Protein AF-A0A963YX39-F1 (afdb_monomer)

Nearest PDB structures (foldseek):
  8bd5-assembly1_Q  TM=6.705E-01  e=8.082E-04  Scytonema hofmannii
  8v32-assembly1_J  TM=5.922E-01  e=1.677E-03  Peltigera membranacea
  8fcu-assembly1_P  TM=6.115E-01  e=2.728E-03  Nostoc sp. 'Peltigera membranacea cyanobiont' 210A
  8glx-assembly1_X  TM=5.645E-01  e=1.498E-02  Escherichia coli
  7uzf-assembly1_P  TM=2.690E-01  e=7.873E+00  Rattus norvegicus

Foldseek 3Di:
DLQAADPDQDDDDPQFFPLQSLCVRCVVVVHHSVVSVCSQQPPDPDDSQCLQLDDDLVSLCSNCRRNVHDSLVSQCNHCCNVPVVQSVQFDWDPPPDDPVDHTGQWFWADPVQQVVCCVVPVGGGGGSCRRGNVDQADPPPRDGTHTAPPPPSVGVCNVVVCVVPVVVVVVVVVVVVVPD

Sequence (180 aa):
DLSAPLPIVPPPEEDELISSWLDRIARFYGTPTWELFGLIRGKTTVSLYAVDLGISDAALSLIAKRLGITKMQLFIRTIAGSYPWAVDHVARDSVMSTRRYPPRMRYAACPICLEHQKASRGFSWLRREWVLSLRTICQLHHVDLLEGDAGSIVHPAWSDFARVHRCAQQATSATQRAGA

Solvent-accessible surface area (backbone atoms only — not comparable to full-atom values): 10347 Å² total; per-residue (Å²): 123,99,72,60,47,58,95,75,65,79,82,72,61,95,54,36,24,50,53,43,43,47,38,54,46,14,56,75,72,75,43,58,43,71,57,49,47,46,63,44,49,53,92,56,90,75,50,67,70,43,54,29,46,53,65,56,70,71,59,42,43,46,38,16,44,26,64,70,46,52,46,64,69,50,40,54,45,10,37,45,52,64,37,61,90,40,59,91,42,46,23,58,35,73,89,66,54,44,102,89,34,79,61,42,67,30,45,29,44,43,69,67,58,37,50,53,35,27,74,76,70,74,49,64,74,46,48,52,66,36,30,30,54,91,42,51,56,34,92,88,77,75,39,70,39,48,66,30,60,85,81,38,94,67,41,44,64,53,59,51,45,53,65,74,45,56,70,67,61,50,61,66,57,49,70,73,66,77,79,121

Organism: NCBI:txid2802396

Secondary structure (DSSP, 8-state):
-TTSPPS--PPPPTTB-HHHHHHHHHHHTTS-HHHHHHHHHTT----HHHHHH---HHHHHHHHHHTTS-HHHHHTTSHHHH-GGGGGGB-B-SSS-BTTBPPPB-EEE-HHHHHHHHHHHSS---BGGGGBTT--B-TTT--BPEEE-TT-SS-HHHHHHHHH-HHHHHHHHHTTTS--

pLDDT: mean 76.92, std 21.26, range [30.86, 96.75]

Mean predicted aligned error: 9.88 Å

Structure (mmCIF, N/CA/C/O backbone):
data_AF-A0A963YX39-F1
#
_entry.id   AF-A0A963YX39-F1
#
loop_
_atom_site.group_PDB
_atom_site.id
_atom_site.type_symbol
_atom_site.label_atom_id
_atom_site.label_alt_id
_atom_site.label_comp_id
_atom_site.label_asym_id
_atom_site.label_entity_id
_atom_site.label_seq_id
_atom_site.pdbx_PDB_ins_code
_atom_site.Cartn_x
_atom_site.Cartn_y
_atom_site.Cartn_z
_atom_site.occupancy
_atom_site.B_iso_or_equiv
_atom_site.auth_seq_id
_atom_site.auth_comp_id
_atom_site.auth_asym_id
_atom_site.auth_atom_id
_atom_site.pdbx_PDB_model_num
ATOM 1 N N . ASP A 1 1 ? -17.353 3.833 19.091 1.00 53.91 1 ASP A N 1
ATOM 2 C CA . ASP A 1 1 ? -16.420 4.949 18.847 1.00 53.91 1 ASP A CA 1
ATOM 3 C C . ASP A 1 1 ? -15.683 4.712 17.529 1.00 53.91 1 ASP A C 1
ATOM 5 O O . ASP A 1 1 ? -14.966 3.726 17.398 1.00 53.91 1 ASP A O 1
ATOM 9 N N . LEU A 1 2 ? -15.878 5.584 16.536 1.00 59.91 2 LEU A N 1
ATOM 10 C CA . LEU A 1 2 ? -15.193 5.534 15.236 1.00 59.91 2 LEU A CA 1
ATOM 11 C C . LEU A 1 2 ? -13.745 6.062 15.336 1.00 59.91 2 LEU A C 1
ATOM 13 O O . LEU A 1 2 ? -13.223 6.629 14.382 1.00 59.91 2 LEU A O 1
ATOM 17 N N . SER A 1 3 ? -13.090 5.921 16.486 1.00 67.12 3 SER A N 1
ATOM 18 C CA . SER A 1 3 ? -11.705 6.349 16.698 1.00 67.12 3 SER A CA 1
ATOM 19 C C . SER A 1 3 ? -10.772 5.214 17.137 1.00 67.12 3 SER A C 1
ATOM 21 O O . SER A 1 3 ? -9.552 5.391 17.104 1.00 67.12 3 SER A O 1
ATOM 23 N N . ALA A 1 4 ? -11.325 4.050 17.501 1.00 83.31 4 ALA A N 1
ATOM 24 C CA . ALA A 1 4 ? -10.557 2.895 17.956 1.00 83.31 4 ALA A CA 1
ATOM 25 C C . ALA A 1 4 ? -9.772 2.224 16.806 1.00 83.31 4 ALA A C 1
ATOM 27 O O . ALA A 1 4 ? -10.233 2.265 15.656 1.00 83.31 4 ALA A O 1
ATOM 28 N N . PRO A 1 5 ? -8.608 1.608 17.084 1.00 91.19 5 PRO A N 1
ATOM 29 C CA . PRO A 1 5 ? -7.919 0.743 16.130 1.00 91.19 5 PRO A CA 1
ATOM 30 C C . PRO A 1 5 ? -8.809 -0.411 15.661 1.00 91.19 5 PRO A C 1
ATOM 32 O O . PRO A 1 5 ? -9.724 -0.835 16.372 1.00 91.19 5 PRO A O 1
ATOM 35 N N . LEU A 1 6 ? -8.532 -0.931 14.466 1.00 92.06 6 LEU A N 1
ATOM 36 C CA . LEU A 1 6 ? -9.116 -2.191 14.026 1.00 92.06 6 LEU A CA 1
ATOM 37 C C . LEU A 1 6 ? -8.691 -3.313 14.989 1.00 92.06 6 LEU A C 1
ATOM 39 O O . LEU A 1 6 ? -7.518 -3.354 15.366 1.00 92.06 6 LEU A O 1
ATOM 43 N N . PRO A 1 7 ? -9.601 -4.228 15.374 1.00 92.81 7 PRO A N 1
ATOM 44 C CA . PRO A 1 7 ? -9.286 -5.284 16.339 1.00 92.81 7 PRO A CA 1
ATOM 45 C C . PRO A 1 7 ? -8.109 -6.167 15.916 1.00 92.81 7 PRO A C 1
ATOM 47 O O . PRO A 1 7 ? -7.280 -6.546 16.737 1.00 92.81 7 PRO A O 1
ATOM 50 N N . ILE A 1 8 ? -8.047 -6.493 14.626 1.00 94.38 8 ILE A N 1
ATOM 51 C CA . ILE A 1 8 ? -7.005 -7.313 14.012 1.00 94.38 8 ILE A CA 1
ATOM 52 C C . ILE A 1 8 ? -6.542 -6.635 12.724 1.00 94.38 8 ILE A C 1
ATOM 54 O O . ILE A 1 8 ? -7.345 -6.285 11.857 1.00 94.38 8 ILE A O 1
ATOM 58 N N . VAL A 1 9 ? -5.232 -6.477 12.580 1.00 96.25 9 VAL A N 1
ATOM 59 C CA . VAL A 1 9 ? -4.611 -5.969 11.359 1.00 96.25 9 VAL A CA 1
ATOM 60 C C . VAL A 1 9 ? -3.518 -6.958 10.963 1.00 96.25 9 VAL A C 1
ATOM 62 O O . VAL A 1 9 ? -2.479 -6.991 11.624 1.00 96.25 9 VAL A O 1
ATOM 65 N N . PRO A 1 10 ? -3.733 -7.798 9.928 1.00 94.69 10 PRO A N 1
ATOM 66 C CA . PRO A 1 10 ? -2.672 -8.636 9.383 1.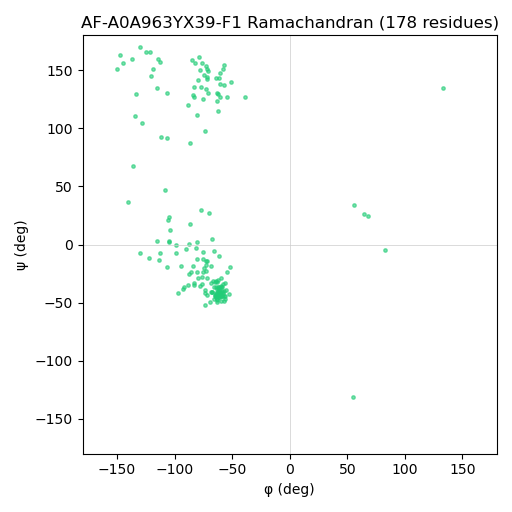00 94.69 10 PRO A CA 1
ATOM 67 C C . PRO A 1 10 ? -1.426 -7.797 9.067 1.00 94.69 10 PRO A C 1
ATOM 69 O O . PRO A 1 10 ? -1.576 -6.676 8.571 1.00 94.69 10 PRO A O 1
ATOM 72 N N . PRO A 1 11 ? -0.209 -8.294 9.338 1.00 96.06 11 PRO A N 1
ATOM 73 C CA . PRO A 1 11 ? 0.997 -7.521 9.086 1.00 96.06 11 PRO A CA 1
ATOM 74 C C . PRO A 1 11 ? 1.165 -7.243 7.579 1.00 96.06 11 PRO A C 1
ATOM 76 O O . PRO A 1 11 ? 0.839 -8.112 6.762 1.00 96.06 11 PRO A O 1
ATOM 79 N N . PRO A 1 12 ? 1.666 -6.054 7.202 1.00 96.56 12 PRO A N 1
ATOM 80 C CA . PRO A 1 12 ? 2.036 -5.762 5.820 1.00 96.56 12 PRO A CA 1
ATOM 81 C C . PRO A 1 12 ? 3.310 -6.516 5.435 1.00 96.56 12 PRO A C 1
ATOM 83 O O . PRO A 1 12 ? 4.185 -6.713 6.285 1.00 96.56 12 PRO A O 1
ATOM 86 N N . GLU A 1 13 ? 3.466 -6.851 4.154 1.00 96.31 13 GLU A N 1
ATOM 87 C CA . GLU A 1 13 ? 4.774 -7.287 3.644 1.00 96.31 13 GLU A CA 1
ATOM 88 C C . GLU A 1 13 ? 5.718 -6.086 3.451 1.00 96.31 13 GLU A C 1
ATOM 90 O O . GLU A 1 13 ? 5.294 -4.933 3.315 1.00 96.31 13 GLU A O 1
ATOM 95 N N . GLU A 1 14 ? 7.027 -6.345 3.476 1.00 95.31 14 GLU A N 1
ATOM 96 C CA . GLU A 1 14 ? 8.064 -5.304 3.518 1.00 95.31 14 GLU A CA 1
ATOM 97 C C . GLU A 1 14 ? 8.005 -4.340 2.329 1.00 95.31 14 GLU A C 1
ATOM 99 O O . GLU A 1 14 ? 8.148 -3.128 2.510 1.00 95.31 14 GLU A O 1
ATOM 104 N N . ASP A 1 15 ? 7.754 -4.869 1.132 1.00 95.75 15 ASP A N 1
ATOM 105 C CA . ASP A 1 15 ? 7.682 -4.142 -0.132 1.00 95.75 15 ASP A CA 1
ATOM 106 C C . ASP A 1 15 ? 6.240 -3.930 -0.610 1.00 95.75 15 ASP A C 1
ATOM 108 O O . ASP A 1 15 ? 6.029 -3.530 -1.748 1.00 95.75 15 ASP A O 1
ATOM 112 N N . GLU A 1 16 ? 5.233 -4.166 0.231 1.00 95.44 16 GLU A N 1
ATOM 113 C CA . GLU A 1 16 ? 3.827 -4.050 -0.157 1.00 95.44 16 GLU A CA 1
ATOM 114 C C . GLU A 1 16 ? 3.368 -2.586 -0.285 1.00 95.44 16 GLU A C 1
ATOM 116 O O . GLU A 1 16 ? 3.827 -1.692 0.442 1.00 95.44 16 GLU A O 1
ATOM 121 N N . LEU A 1 17 ? 2.461 -2.344 -1.240 1.00 93.12 17 LEU A N 1
ATOM 122 C CA . LEU A 1 17 ? 1.687 -1.104 -1.364 1.00 93.12 17 LEU A CA 1
ATOM 123 C C . LEU A 1 17 ? 0.626 -1.005 -0.269 1.00 93.12 17 LEU A C 1
ATOM 125 O O . LEU A 1 17 ? -0.023 -1.992 0.074 1.00 93.12 17 LEU A O 1
ATOM 129 N N . ILE A 1 18 ? 0.370 0.203 0.230 1.00 94.19 18 ILE A N 1
ATOM 130 C CA . ILE A 1 18 ? -0.627 0.407 1.288 1.00 94.19 18 ILE A CA 1
ATOM 131 C C . ILE A 1 18 ? -2.026 0.026 0.786 1.00 94.19 18 ILE A C 1
ATOM 133 O O . ILE A 1 18 ? -2.785 -0.594 1.526 1.00 94.19 18 ILE A O 1
ATOM 137 N N . SER A 1 19 ? -2.364 0.324 -0.468 1.00 90.06 19 SER A N 1
ATOM 138 C CA . SER A 1 19 ? -3.630 -0.092 -1.087 1.00 90.06 19 SER A CA 1
ATOM 139 C C . SER A 1 19 ? -3.804 -1.615 -1.150 1.00 90.06 19 SER A C 1
ATOM 141 O O . SER A 1 19 ? -4.882 -2.110 -0.824 1.00 90.06 19 SER A O 1
ATOM 143 N N . SER A 1 20 ? -2.745 -2.358 -1.495 1.00 91.62 20 SER A N 1
ATOM 144 C CA . SER A 1 20 ? -2.718 -3.831 -1.477 1.00 91.62 20 SER A CA 1
ATOM 145 C C . SER A 1 20 ? -2.915 -4.376 -0.064 1.00 91.62 20 SER A C 1
ATOM 147 O O . SER A 1 20 ? -3.728 -5.273 0.164 1.00 91.62 20 SER A O 1
ATOM 149 N N . TRP A 1 21 ? -2.227 -3.781 0.909 1.00 95.62 21 TRP A N 1
ATOM 150 C CA . TRP A 1 21 ? -2.356 -4.175 2.305 1.00 95.62 21 TRP A CA 1
ATOM 151 C C . TRP A 1 21 ? -3.771 -3.922 2.842 1.00 95.62 21 TRP A C 1
ATOM 153 O O . TRP A 1 21 ? -4.368 -4.798 3.469 1.00 95.62 21 TRP A O 1
ATOM 163 N N . LEU A 1 22 ? -4.351 -2.757 2.538 1.00 91.69 22 LEU A N 1
ATOM 164 C CA . LEU A 1 22 ? -5.731 -2.419 2.889 1.00 91.69 22 LEU A CA 1
ATOM 165 C C . LEU A 1 22 ? -6.745 -3.370 2.245 1.00 91.69 22 LEU A C 1
ATOM 167 O O . LEU A 1 22 ? -7.719 -3.729 2.902 1.00 91.69 22 LEU A O 1
ATOM 171 N N . ASP A 1 23 ? -6.509 -3.820 1.011 1.00 88.81 23 ASP A N 1
ATOM 172 C CA . ASP A 1 23 ? -7.349 -4.827 0.356 1.00 88.81 23 ASP A CA 1
ATOM 173 C C . ASP A 1 23 ? -7.309 -6.173 1.086 1.00 88.81 23 ASP A C 1
ATOM 175 O O . ASP A 1 23 ? -8.348 -6.781 1.349 1.00 88.81 23 ASP A O 1
ATOM 179 N N . ARG A 1 24 ? -6.124 -6.616 1.513 1.00 93.12 24 ARG A N 1
ATOM 180 C CA . ARG A 1 24 ? -5.990 -7.835 2.321 1.00 93.12 24 ARG A CA 1
ATOM 181 C C . ARG A 1 24 ? -6.691 -7.725 3.669 1.00 93.12 24 ARG A C 1
ATOM 183 O O . ARG A 1 24 ? -7.345 -8.680 4.086 1.00 93.12 24 ARG A O 1
ATOM 190 N N . ILE A 1 25 ? -6.579 -6.578 4.341 1.00 93.38 25 ILE A N 1
ATOM 191 C CA . ILE A 1 25 ? -7.309 -6.325 5.588 1.00 93.38 25 ILE A CA 1
ATOM 192 C C . ILE A 1 25 ? -8.820 -6.372 5.313 1.00 93.38 25 ILE A C 1
ATOM 194 O O . ILE A 1 25 ? -9.551 -7.035 6.041 1.00 93.38 25 ILE A O 1
ATOM 198 N N . ALA A 1 26 ? -9.299 -5.741 4.240 1.00 87.00 26 ALA A N 1
ATOM 199 C CA . ALA A 1 26 ? -10.718 -5.741 3.879 1.00 87.00 26 ALA A CA 1
ATOM 200 C C . ALA A 1 26 ? -11.252 -7.160 3.635 1.00 87.00 26 ALA A C 1
ATOM 202 O O . ALA A 1 26 ? -12.278 -7.540 4.202 1.00 87.00 26 ALA A O 1
ATOM 203 N N . ARG A 1 27 ? -10.497 -7.987 2.901 1.00 87.56 27 ARG A N 1
ATOM 204 C CA . ARG A 1 27 ? -10.812 -9.410 2.692 1.00 87.56 27 ARG A CA 1
ATOM 205 C C . ARG A 1 27 ? -10.843 -10.204 3.991 1.00 87.56 27 ARG A C 1
ATOM 207 O O . ARG A 1 27 ? -11.726 -11.039 4.149 1.00 87.56 27 ARG A O 1
ATOM 214 N N . PHE A 1 28 ? -9.926 -9.933 4.921 1.00 89.88 28 PHE A N 1
ATOM 215 C CA . PHE A 1 28 ? -9.932 -10.563 6.244 1.00 89.88 28 PHE A CA 1
ATOM 216 C C . PHE A 1 28 ? -11.234 -10.275 7.010 1.00 89.88 28 PHE A C 1
ATOM 218 O O . PHE A 1 28 ? -11.767 -11.161 7.670 1.00 89.88 28 PHE A O 1
ATOM 225 N N . TYR A 1 29 ? -11.785 -9.066 6.867 1.00 87.75 29 TYR A N 1
ATOM 226 C CA . TYR A 1 29 ? -13.071 -8.676 7.455 1.00 87.75 29 TYR A CA 1
ATOM 227 C C . TYR A 1 29 ? -14.296 -9.004 6.584 1.00 87.75 29 TYR A C 1
ATOM 229 O O . TYR A 1 29 ? -15.417 -8.692 6.980 1.00 87.75 29 TYR A O 1
ATOM 237 N N . GLY A 1 30 ? -14.115 -9.607 5.404 1.00 87.06 30 GLY A N 1
ATOM 238 C CA . GLY A 1 30 ? -15.214 -9.915 4.485 1.00 87.06 30 GLY A CA 1
ATOM 239 C C . GLY A 1 30 ? -15.934 -8.682 3.922 1.00 87.06 30 GLY A C 1
ATOM 240 O O . GLY A 1 30 ? -17.106 -8.777 3.567 1.00 87.06 30 GLY A O 1
ATOM 241 N N . THR A 1 31 ? -15.262 -7.530 3.845 1.00 86.19 31 THR A N 1
ATOM 242 C CA . THR A 1 31 ? -15.832 -6.259 3.362 1.00 86.19 31 THR A CA 1
ATOM 243 C C . THR A 1 31 ? -15.086 -5.756 2.119 1.00 86.19 31 THR A C 1
ATOM 245 O O . THR A 1 31 ? -13.897 -6.041 1.955 1.00 86.19 31 THR A O 1
ATOM 248 N N . PRO A 1 32 ? -15.738 -5.003 1.217 1.00 83.62 32 PRO A N 1
ATOM 249 C CA . PRO A 1 32 ? -15.051 -4.322 0.130 1.00 83.62 32 PRO A CA 1
ATOM 250 C C . PRO A 1 32 ? -14.028 -3.286 0.621 1.00 83.62 32 PRO A C 1
ATOM 252 O O . PRO A 1 32 ? -14.267 -2.517 1.552 1.00 83.62 32 PRO A O 1
ATOM 255 N N . THR A 1 33 ? -12.904 -3.174 -0.085 1.00 83.62 33 THR A N 1
ATOM 256 C CA . THR A 1 33 ? -11.792 -2.277 0.283 1.00 83.62 33 THR A CA 1
ATOM 257 C C . THR A 1 33 ? -12.191 -0.811 0.371 1.00 83.62 33 THR A C 1
ATOM 259 O O . THR A 1 33 ? -11.723 -0.100 1.256 1.00 83.62 33 THR A O 1
ATOM 262 N N . TRP A 1 34 ? -13.087 -0.340 -0.499 1.00 81.44 34 TRP A N 1
ATOM 263 C CA . TRP A 1 34 ? -13.580 1.040 -0.451 1.00 81.44 34 TRP A CA 1
ATOM 264 C C . TRP A 1 34 ? -14.424 1.323 0.801 1.00 81.44 34 TRP A C 1
ATOM 266 O O . TRP A 1 34 ? -14.397 2.448 1.303 1.00 81.44 34 TRP A O 1
ATOM 276 N N . GLU A 1 35 ? -15.136 0.320 1.318 1.00 82.06 35 GLU A N 1
ATOM 277 C CA . GLU A 1 35 ? -15.964 0.435 2.517 1.00 82.06 35 GLU A CA 1
ATOM 278 C C . GLU A 1 35 ? -15.072 0.493 3.760 1.00 82.06 35 GLU A C 1
ATOM 280 O O . GLU A 1 35 ? -15.128 1.472 4.512 1.00 82.06 35 GLU A O 1
ATOM 285 N N . LEU A 1 36 ? -14.150 -0.470 3.908 1.00 85.88 36 LEU A N 1
ATOM 286 C CA . LEU A 1 36 ? -13.149 -0.452 4.979 1.00 85.88 36 LEU A CA 1
ATOM 287 C C . LEU A 1 36 ? -12.330 0.842 4.951 1.00 85.88 36 LEU A C 1
ATOM 289 O O . LEU A 1 36 ? -12.131 1.490 5.979 1.00 85.88 36 LEU A O 1
ATOM 293 N N . PHE A 1 37 ? -11.862 1.244 3.770 1.00 87.56 37 PHE A N 1
ATOM 294 C CA . PHE A 1 37 ? -11.078 2.461 3.633 1.00 87.56 37 PHE A CA 1
ATOM 295 C C . PHE A 1 37 ? -11.895 3.705 3.995 1.00 87.56 37 PHE A C 1
ATOM 297 O O . PHE A 1 37 ? -11.362 4.608 4.637 1.00 87.56 37 PHE A O 1
ATOM 304 N N . GLY A 1 38 ? -13.192 3.737 3.672 1.00 87.19 38 GLY A N 1
ATOM 305 C CA . GLY A 1 38 ? -14.126 4.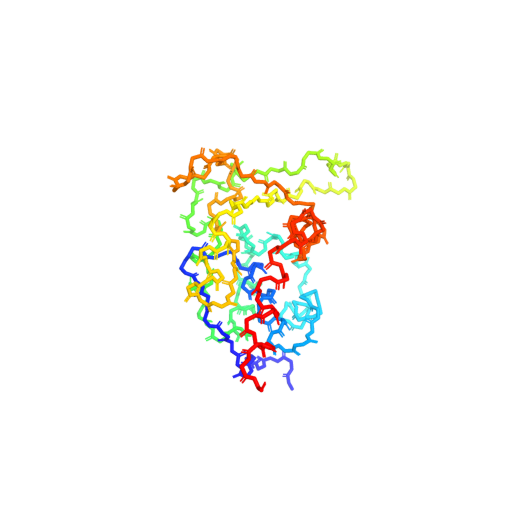763 4.135 1.00 87.19 38 GLY A CA 1
ATOM 306 C C . GLY A 1 38 ? -14.176 4.876 5.663 1.00 87.19 38 GLY A C 1
ATOM 307 O O . GLY A 1 38 ? -14.097 5.982 6.201 1.00 87.19 38 GLY A O 1
ATOM 308 N N . LEU A 1 39 ? -14.219 3.741 6.366 1.00 88.12 39 LEU A N 1
ATOM 309 C CA . LEU A 1 39 ? -14.202 3.690 7.834 1.00 88.12 39 LEU A CA 1
ATOM 310 C C . LEU A 1 39 ? -12.864 4.158 8.429 1.00 88.12 39 LEU A C 1
ATOM 312 O O . LEU A 1 39 ? -12.842 4.873 9.439 1.00 88.12 39 LEU A O 1
ATOM 316 N N . ILE A 1 40 ? -11.753 3.763 7.803 1.00 88.88 40 ILE A N 1
ATOM 317 C CA . ILE A 1 40 ? -10.390 4.098 8.235 1.00 88.88 40 ILE A CA 1
ATOM 318 C C . ILE A 1 40 ? -10.106 5.590 8.032 1.00 88.88 40 ILE A C 1
ATOM 320 O O . ILE A 1 40 ? -9.644 6.268 8.950 1.00 88.8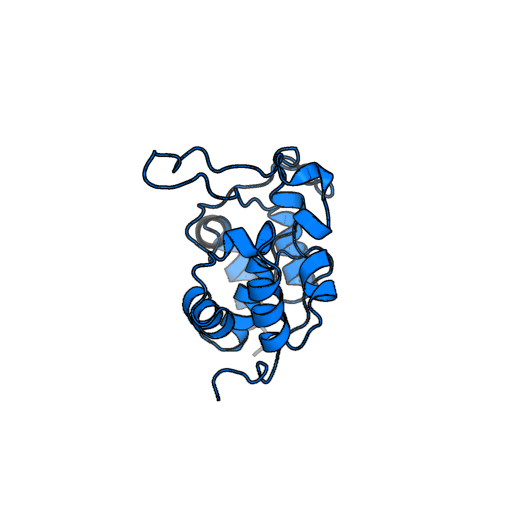8 40 ILE A O 1
ATOM 324 N N . ARG A 1 41 ? -10.404 6.118 6.841 1.00 84.69 41 ARG A N 1
ATOM 325 C CA . ARG A 1 41 ? -10.105 7.506 6.461 1.00 84.69 41 ARG A CA 1
ATOM 326 C C . ARG A 1 41 ? -11.056 8.523 7.098 1.00 84.69 41 ARG A C 1
ATOM 328 O O . ARG A 1 41 ? -10.799 9.727 7.027 1.00 84.69 41 ARG A O 1
ATOM 335 N N . GLY A 1 42 ? -12.165 8.070 7.684 1.00 86.38 42 GLY A N 1
ATOM 336 C CA . GLY A 1 42 ? -13.183 8.930 8.279 1.00 86.38 42 GLY A CA 1
ATOM 337 C C . GLY A 1 42 ? -13.709 9.971 7.285 1.00 86.38 42 GLY A C 1
ATOM 338 O O . GLY A 1 42 ? -14.043 9.652 6.148 1.00 86.38 42 GLY A O 1
ATOM 339 N N . LYS A 1 43 ? -13.760 11.240 7.705 1.00 84.81 43 LYS A N 1
ATOM 340 C CA . LYS A 1 43 ? -14.250 12.358 6.876 1.00 84.81 43 LYS A CA 1
ATOM 341 C C . LYS A 1 43 ? -13.220 12.899 5.873 1.00 84.81 43 LYS A C 1
ATOM 343 O O . LYS A 1 43 ? -13.503 13.882 5.195 1.00 84.81 43 LYS A O 1
ATOM 348 N N . THR A 1 44 ? -12.021 12.319 5.793 1.00 79.75 44 THR A N 1
ATOM 349 C CA . THR A 1 44 ? -11.001 12.807 4.855 1.00 79.75 44 THR A CA 1
ATOM 350 C C . THR A 1 44 ? -11.379 12.462 3.412 1.00 79.75 44 THR A C 1
ATOM 352 O O . THR A 1 44 ? -11.896 11.385 3.119 1.00 79.75 44 THR A O 1
ATOM 355 N N . THR A 1 45 ? -11.097 13.375 2.484 1.00 80.88 45 THR A N 1
ATOM 356 C CA . THR A 1 45 ? -11.381 13.218 1.045 1.00 80.88 45 THR A CA 1
ATOM 357 C C . THR A 1 45 ? -10.263 12.489 0.292 1.00 80.88 45 THR A C 1
ATOM 359 O O . THR A 1 45 ? -10.180 12.545 -0.933 1.00 80.88 45 THR A O 1
ATOM 362 N N . VAL A 1 46 ? -9.393 11.787 1.019 1.00 80.19 46 VAL A N 1
ATOM 363 C CA . VAL A 1 46 ? -8.226 11.095 0.470 1.00 80.19 46 VAL A CA 1
ATOM 364 C C . VAL A 1 46 ? -8.672 9.879 -0.343 1.00 80.19 46 VAL A C 1
ATOM 366 O O . VAL A 1 46 ? -9.485 9.071 0.116 1.00 80.19 46 VAL A O 1
ATOM 369 N N . SER A 1 47 ? -8.148 9.749 -1.562 1.00 81.56 47 SER A N 1
ATOM 370 C CA . SER A 1 47 ? -8.330 8.560 -2.400 1.00 81.56 47 SER A CA 1
ATOM 371 C C . SER A 1 47 ? -7.342 7.464 -2.002 1.00 81.56 47 SER A C 1
ATOM 373 O O . SER A 1 47 ? -6.275 7.752 -1.468 1.00 81.56 47 SER A O 1
ATOM 375 N N . LEU A 1 48 ? -7.671 6.203 -2.292 1.00 79.62 48 LEU A N 1
ATOM 376 C CA . LEU A 1 48 ? -6.797 5.075 -1.961 1.00 79.62 48 LEU A CA 1
ATOM 377 C C . LEU A 1 48 ? -5.414 5.201 -2.630 1.00 79.62 48 LEU A C 1
ATOM 379 O O . LEU A 1 48 ? -4.397 4.991 -1.982 1.00 79.62 48 LEU A O 1
ATOM 383 N N . TYR A 1 49 ? -5.377 5.655 -3.887 1.00 78.38 49 TYR A N 1
ATOM 384 C CA . TYR A 1 49 ? -4.143 5.897 -4.650 1.00 78.38 49 TYR A CA 1
ATOM 385 C C . TYR A 1 49 ? -3.254 6.975 -4.021 1.00 78.38 49 TYR A C 1
ATOM 387 O O . TYR A 1 49 ? -2.030 6.875 -4.042 1.00 78.38 49 TYR A O 1
ATOM 395 N N . ALA A 1 50 ? -3.865 8.020 -3.452 1.00 81.88 50 ALA A N 1
ATOM 396 C CA . ALA A 1 50 ? -3.113 9.075 -2.784 1.00 81.88 50 ALA A CA 1
ATOM 397 C C . ALA A 1 50 ? -2.384 8.534 -1.546 1.00 81.88 50 ALA A C 1
ATOM 399 O O . ALA A 1 50 ? -1.280 8.984 -1.260 1.00 81.88 50 ALA A O 1
ATOM 400 N N . VAL A 1 51 ? -2.954 7.538 -0.854 1.00 86.69 51 VAL A N 1
ATOM 401 C CA . VAL A 1 51 ? -2.301 6.892 0.297 1.00 86.69 51 VAL A CA 1
ATOM 402 C C . VAL A 1 51 ? -0.993 6.222 -0.108 1.00 86.69 51 VAL A C 1
ATOM 404 O O . VAL A 1 51 ? -0.008 6.378 0.606 1.00 86.69 51 VAL A O 1
ATOM 407 N N . ASP A 1 52 ? -0.958 5.536 -1.253 1.00 89.69 52 ASP A N 1
ATOM 408 C CA . ASP A 1 52 ? 0.276 4.923 -1.754 1.00 89.69 52 ASP A CA 1
ATOM 409 C C . ASP A 1 52 ? 1.337 5.977 -2.080 1.00 89.69 52 ASP A C 1
ATOM 411 O O . ASP A 1 52 ? 2.503 5.787 -1.750 1.00 89.69 52 ASP A O 1
ATOM 415 N N . LEU A 1 53 ? 0.953 7.102 -2.691 1.00 87.06 53 LEU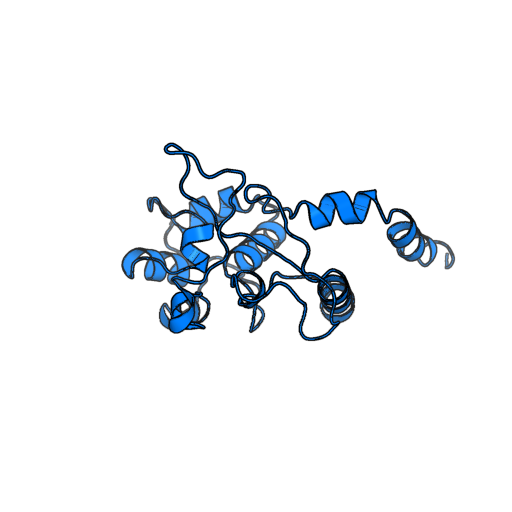 A N 1
ATOM 416 C CA . LEU A 1 53 ? 1.883 8.183 -3.033 1.00 87.06 53 LEU A CA 1
ATOM 417 C C . LEU A 1 53 ? 2.478 8.855 -1.795 1.00 87.06 53 LEU A C 1
ATOM 419 O O . LEU A 1 53 ? 3.684 9.082 -1.725 1.00 87.06 53 LEU A O 1
ATOM 423 N N . GLY A 1 54 ? 1.620 9.172 -0.833 1.00 86.62 54 GLY A N 1
ATOM 424 C CA . GLY A 1 54 ? 1.911 10.068 0.273 1.00 86.62 54 GLY A CA 1
ATOM 425 C C . GLY A 1 54 ? 0.764 11.060 0.451 1.00 86.62 54 GLY A C 1
ATOM 426 O O . GLY A 1 54 ? 0.245 11.626 -0.510 1.00 86.62 54 GLY A O 1
ATOM 427 N N . ILE A 1 55 ? 0.350 11.261 1.699 1.00 87.12 55 ILE A N 1
ATOM 428 C CA . ILE A 1 55 ? -0.791 12.107 2.074 1.00 87.12 55 ILE A CA 1
ATOM 429 C C . ILE A 1 55 ? -0.390 13.082 3.173 1.00 87.12 55 ILE A C 1
ATOM 431 O O . ILE A 1 55 ? 0.684 12.966 3.762 1.00 87.12 55 ILE A O 1
ATOM 435 N N . SER A 1 56 ? -1.269 14.042 3.464 1.00 89.06 56 SER A N 1
ATOM 436 C CA . SER A 1 56 ? -1.036 15.011 4.533 1.00 89.06 56 SER A CA 1
ATOM 437 C C . SER A 1 56 ? -0.836 14.334 5.891 1.00 89.06 56 SER A C 1
ATOM 439 O O . SER A 1 56 ? -1.408 13.280 6.176 1.00 89.06 56 SER A O 1
ATOM 441 N N . ASP A 1 57 ? -0.067 14.987 6.763 1.00 89.62 57 ASP A N 1
ATOM 442 C CA . ASP A 1 57 ? 0.289 14.471 8.089 1.00 89.62 57 ASP A CA 1
ATOM 443 C C . ASP A 1 57 ? -0.937 14.103 8.943 1.00 89.62 57 ASP A C 1
ATOM 445 O O . ASP A 1 57 ? -0.967 13.066 9.611 1.00 89.62 57 ASP A O 1
ATOM 449 N N . ALA A 1 58 ? -1.988 14.925 8.864 1.00 89.94 58 ALA A N 1
ATOM 450 C CA . ALA A 1 58 ? -3.247 14.703 9.567 1.00 89.94 58 ALA A CA 1
ATOM 451 C C . ALA A 1 58 ? -3.974 13.444 9.066 1.00 89.94 58 ALA A C 1
ATOM 453 O O . ALA A 1 58 ? -4.445 12.638 9.871 1.00 89.94 58 AL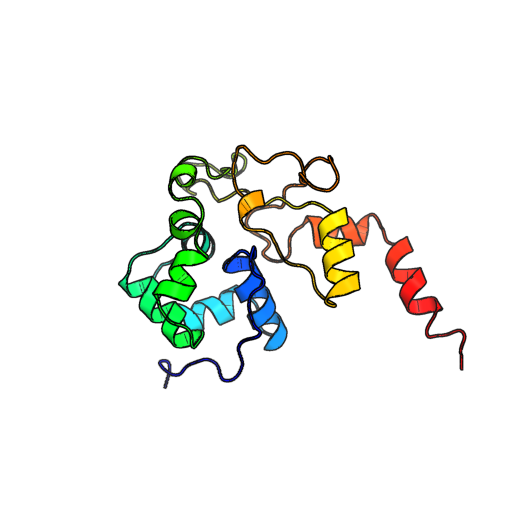A A O 1
ATOM 454 N N . ALA A 1 59 ? -4.036 13.244 7.745 1.00 90.50 59 ALA A N 1
ATOM 455 C CA . ALA A 1 59 ? -4.654 12.055 7.167 1.00 90.50 59 ALA A CA 1
ATOM 456 C C . ALA A 1 59 ? -3.825 10.797 7.469 1.00 90.50 59 ALA A C 1
ATOM 458 O O . ALA A 1 59 ? -4.383 9.767 7.843 1.00 90.50 59 ALA A O 1
ATOM 459 N N . LEU A 1 60 ? -2.496 10.898 7.392 1.00 92.81 60 LEU A N 1
ATOM 460 C CA . LEU A 1 60 ? -1.584 9.807 7.718 1.00 92.81 60 LEU A CA 1
ATOM 461 C C . LEU A 1 60 ? -1.718 9.373 9.182 1.00 92.81 60 LEU A C 1
ATOM 463 O O . LEU A 1 60 ? -1.808 8.181 9.463 1.00 92.81 60 LEU A O 1
ATOM 467 N N . SER A 1 61 ? -1.803 10.333 10.105 1.00 93.81 61 SER A N 1
ATOM 468 C CA . SER A 1 61 ? -2.010 10.072 11.535 1.00 93.81 61 SER A CA 1
ATOM 469 C C . SER A 1 61 ? -3.325 9.343 11.804 1.00 93.81 61 SER A C 1
ATOM 471 O O . SER A 1 61 ? -3.359 8.396 12.589 1.00 93.81 61 SER A O 1
ATOM 473 N N . LEU A 1 62 ? -4.405 9.758 11.134 1.00 92.25 62 LEU A N 1
ATOM 474 C CA . LEU A 1 62 ? -5.715 9.126 11.273 1.00 92.25 62 LEU A CA 1
ATOM 475 C C . LEU A 1 62 ? -5.685 7.668 10.801 1.00 92.25 62 LEU A C 1
ATOM 477 O O . LEU A 1 62 ? -6.117 6.777 11.532 1.00 92.25 62 LEU A O 1
ATOM 481 N N . ILE A 1 63 ? -5.142 7.425 9.606 1.00 93.69 63 ILE A N 1
ATOM 482 C CA . ILE A 1 63 ? -5.042 6.078 9.035 1.00 93.69 63 ILE A CA 1
ATOM 483 C C . ILE A 1 63 ? -4.137 5.198 9.907 1.00 93.69 63 ILE A C 1
ATOM 485 O O . ILE A 1 63 ? -4.532 4.093 10.271 1.00 93.69 63 ILE A O 1
ATOM 489 N N . ALA A 1 64 ? -2.966 5.698 10.315 1.00 95.44 64 ALA A N 1
ATOM 490 C CA . ALA A 1 64 ? -2.022 4.960 11.156 1.00 95.44 64 ALA A CA 1
ATOM 491 C C . ALA A 1 64 ? -2.650 4.543 12.496 1.00 95.44 64 ALA A C 1
ATOM 493 O O . ALA A 1 64 ? -2.554 3.377 12.882 1.00 95.44 64 ALA A O 1
ATOM 494 N N . LYS A 1 65 ? -3.390 5.454 13.149 1.00 94.75 65 LYS A N 1
ATOM 495 C CA . LYS A 1 65 ? -4.128 5.158 14.387 1.00 94.75 65 LYS A CA 1
ATOM 496 C C . LYS A 1 65 ? -5.111 4.001 14.200 1.00 94.75 65 LYS A C 1
ATOM 498 O O . LYS A 1 65 ? -5.184 3.116 15.048 1.00 94.75 65 LYS A O 1
ATOM 503 N N . ARG A 1 66 ? -5.860 3.988 13.093 1.00 94.00 66 ARG A N 1
ATOM 504 C CA . ARG A 1 66 ? -6.830 2.921 12.791 1.00 94.00 66 ARG A CA 1
ATOM 505 C C . ARG A 1 66 ? -6.167 1.584 12.487 1.00 94.00 66 ARG A C 1
ATOM 507 O O . ARG A 1 66 ? -6.721 0.550 12.838 1.00 94.00 66 ARG A O 1
ATOM 514 N N . LEU A 1 67 ? -4.990 1.615 11.874 1.00 94.94 67 LEU A N 1
ATOM 515 C CA . LEU A 1 67 ? -4.185 0.431 11.583 1.00 94.94 67 LEU A CA 1
ATOM 516 C C . LEU A 1 67 ? -3.353 -0.045 12.784 1.00 94.94 67 LEU A C 1
ATOM 518 O O . LEU A 1 67 ? -2.673 -1.060 12.679 1.00 94.94 67 LEU A O 1
ATOM 522 N N . GLY A 1 68 ? -3.391 0.671 13.913 1.00 95.06 68 GLY A N 1
ATOM 523 C CA . GLY A 1 68 ? -2.640 0.309 15.114 1.00 95.06 68 GLY A CA 1
ATOM 524 C C . GLY A 1 68 ? -1.121 0.438 14.958 1.00 95.06 68 GLY A C 1
ATOM 525 O O . GLY A 1 68 ? -0.380 -0.228 15.673 1.00 95.06 68 GLY A O 1
ATOM 526 N N . ILE A 1 69 ? -0.650 1.282 14.035 1.00 95.88 69 ILE A N 1
ATOM 527 C CA . ILE A 1 69 ? 0.778 1.534 13.797 1.00 95.88 69 ILE A CA 1
ATOM 528 C C . ILE A 1 69 ? 1.111 3.015 13.976 1.00 95.88 69 ILE A C 1
ATOM 530 O O . ILE A 1 69 ? 0.237 3.883 14.008 1.00 95.88 69 ILE A O 1
ATOM 534 N N . THR A 1 70 ? 2.398 3.332 14.085 1.00 96.38 70 THR A N 1
ATOM 535 C CA . THR A 1 70 ? 2.847 4.725 14.136 1.00 96.38 70 THR A CA 1
ATOM 536 C C . THR A 1 70 ? 2.728 5.396 12.770 1.00 96.38 70 THR A C 1
ATOM 538 O O . THR A 1 70 ? 2.853 4.767 11.716 1.00 96.38 70 THR A O 1
ATOM 541 N N . LYS A 1 71 ? 2.572 6.722 12.789 1.00 96.25 71 LYS A N 1
ATOM 542 C CA . LYS A 1 71 ? 2.616 7.552 11.581 1.00 96.25 71 LYS A CA 1
ATOM 543 C C . LYS A 1 71 ? 3.883 7.304 10.757 1.00 96.25 71 LYS A C 1
ATOM 545 O O . LYS A 1 71 ? 3.796 7.193 9.541 1.00 96.25 71 LYS A O 1
ATOM 550 N N . MET A 1 72 ? 5.041 7.194 11.413 1.00 96.75 72 MET A N 1
ATOM 551 C CA . MET A 1 72 ? 6.317 6.963 10.733 1.00 96.75 72 MET A CA 1
ATOM 552 C C . MET A 1 72 ? 6.347 5.597 10.037 1.00 96.75 72 MET A C 1
ATOM 554 O O . MET A 1 72 ? 6.738 5.518 8.879 1.00 96.75 72 MET A O 1
ATOM 558 N N . GLN A 1 73 ? 5.862 4.538 10.697 1.00 96.56 73 GLN A N 1
ATOM 559 C CA . GLN A 1 73 ? 5.751 3.207 10.085 1.00 96.56 73 GLN A CA 1
ATOM 560 C C . GLN A 1 73 ? 4.850 3.206 8.844 1.00 96.56 73 GLN A C 1
ATOM 562 O O . GLN A 1 73 ? 5.139 2.497 7.883 1.00 96.56 73 GLN A O 1
ATOM 567 N N . LEU A 1 74 ? 3.777 4.003 8.844 1.00 96.69 74 LEU A N 1
ATOM 568 C CA . LEU A 1 74 ? 2.937 4.166 7.660 1.00 96.69 74 LEU A CA 1
ATOM 569 C C . LEU A 1 74 ? 3.628 5.024 6.587 1.00 96.69 74 LEU A C 1
ATOM 571 O O . LEU A 1 74 ? 3.587 4.671 5.413 1.00 96.69 74 LEU A O 1
ATOM 575 N N . PHE A 1 75 ? 4.304 6.112 6.974 1.00 96.31 75 PHE A N 1
ATOM 576 C CA . PHE A 1 75 ? 5.014 7.005 6.052 1.00 96.31 75 PHE A CA 1
ATOM 577 C C . PHE A 1 75 ? 6.060 6.261 5.219 1.00 96.31 75 PHE A C 1
ATOM 579 O O . PHE A 1 75 ? 6.051 6.370 3.994 1.00 96.31 75 PHE A O 1
ATOM 586 N N . ILE A 1 76 ? 6.908 5.446 5.855 1.00 96.25 76 ILE A N 1
ATOM 587 C CA . ILE A 1 76 ? 7.957 4.674 5.165 1.00 96.25 76 ILE A CA 1
ATOM 588 C C . ILE A 1 76 ? 7.402 3.596 4.217 1.00 96.25 76 ILE A C 1
ATOM 590 O O . ILE A 1 76 ? 8.172 2.929 3.539 1.00 96.25 76 ILE A O 1
ATOM 594 N N . ARG A 1 77 ? 6.079 3.384 4.189 1.00 95.81 77 ARG A N 1
ATOM 595 C CA . ARG A 1 77 ? 5.384 2.487 3.249 1.00 95.81 77 ARG A CA 1
ATOM 596 C C . ARG A 1 77 ? 4.759 3.222 2.068 1.00 95.81 77 ARG A C 1
ATOM 598 O O . ARG A 1 77 ? 4.289 2.578 1.137 1.00 95.81 77 ARG A O 1
ATOM 605 N N . THR A 1 78 ? 4.764 4.550 2.089 1.00 94.81 78 THR A N 1
ATOM 606 C CA . THR A 1 78 ? 4.378 5.375 0.940 1.00 94.81 78 THR A CA 1
ATOM 607 C C . THR A 1 78 ? 5.523 5.445 -0.072 1.00 94.81 78 THR A C 1
ATOM 609 O O . THR A 1 78 ? 6.687 5.201 0.271 1.00 94.81 78 THR A O 1
ATOM 612 N N . ILE A 1 79 ? 5.225 5.826 -1.312 1.00 92.88 79 ILE A N 1
ATOM 613 C CA . ILE A 1 79 ? 6.236 6.142 -2.325 1.00 92.88 79 ILE A CA 1
ATOM 614 C C . ILE A 1 79 ? 7.092 7.317 -1.854 1.00 92.88 79 ILE A C 1
ATOM 616 O O . ILE A 1 79 ? 8.311 7.205 -1.890 1.00 92.88 79 ILE A O 1
ATOM 620 N N . ALA A 1 80 ? 6.489 8.383 -1.319 1.00 92.12 80 ALA A N 1
ATOM 621 C CA . ALA A 1 80 ? 7.225 9.531 -0.788 1.00 92.12 80 ALA A CA 1
ATOM 622 C C . ALA A 1 80 ? 8.216 9.163 0.328 1.00 92.12 80 ALA A C 1
ATOM 624 O O . ALA A 1 80 ? 9.277 9.773 0.420 1.00 92.12 80 ALA A O 1
ATOM 625 N N . GLY A 1 81 ? 7.896 8.163 1.155 1.00 94.25 81 GLY A N 1
ATOM 626 C CA . GLY A 1 81 ? 8.794 7.684 2.207 1.00 94.25 81 GLY A CA 1
ATOM 627 C C . GLY A 1 81 ? 9.850 6.684 1.730 1.00 94.25 81 GLY A C 1
ATOM 628 O O . GLY A 1 81 ? 10.966 6.696 2.238 1.00 94.25 81 GLY A O 1
ATOM 629 N N . SER A 1 82 ? 9.517 5.826 0.762 1.00 94.50 82 SER A N 1
ATOM 630 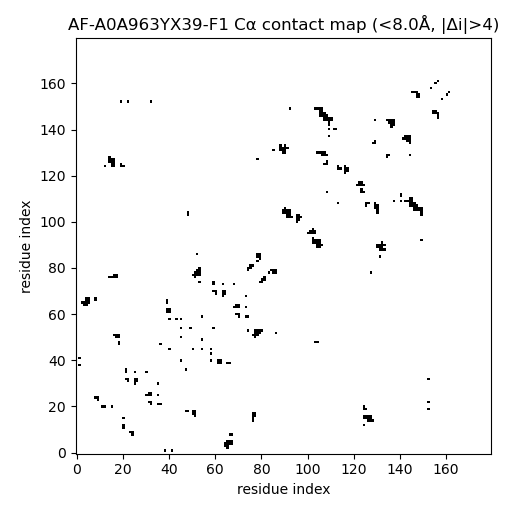C CA . SER A 1 82 ? 10.391 4.719 0.320 1.00 94.50 82 SER A CA 1
ATOM 631 C C . SER A 1 82 ? 11.297 5.094 -0.846 1.00 94.50 82 SER A C 1
ATOM 633 O O . SER A 1 82 ? 12.435 4.646 -0.941 1.00 94.50 82 SER A O 1
ATOM 635 N N . TYR A 1 83 ? 10.766 5.912 -1.750 1.00 91.94 83 TYR A N 1
ATOM 636 C CA . TYR A 1 83 ? 11.411 6.369 -2.969 1.00 91.94 83 TYR A CA 1
ATOM 637 C C . TYR A 1 83 ? 11.160 7.878 -3.127 1.00 91.94 83 TYR A C 1
ATOM 639 O O . TYR A 1 83 ? 10.448 8.282 -4.048 1.00 91.94 83 TYR A O 1
ATOM 647 N N . PRO A 1 84 ? 11.733 8.739 -2.257 1.00 89.19 84 PRO A N 1
ATOM 648 C CA . PRO A 1 84 ? 11.491 10.184 -2.318 1.00 89.19 84 PRO A CA 1
ATOM 649 C C . PRO A 1 84 ? 11.833 10.784 -3.689 1.00 89.19 84 PRO A C 1
ATOM 651 O O . PRO A 1 84 ? 11.154 11.684 -4.168 1.00 89.19 84 PRO A O 1
ATOM 654 N N . TRP A 1 85 ? 12.852 10.227 -4.351 1.00 85.75 85 TRP A N 1
ATOM 655 C CA . TRP A 1 85 ? 13.273 10.607 -5.700 1.00 85.75 85 TRP A CA 1
ATOM 656 C C . TRP A 1 85 ? 12.261 10.232 -6.791 1.00 85.75 85 TRP A C 1
ATOM 658 O O . TRP A 1 85 ? 12.340 10.762 -7.891 1.00 85.75 85 TRP A O 1
ATOM 668 N N . ALA A 1 86 ? 11.334 9.309 -6.521 1.00 84.06 86 ALA A N 1
ATOM 669 C CA . ALA A 1 86 ? 10.461 8.707 -7.523 1.00 84.06 86 ALA A CA 1
ATOM 670 C C . ALA A 1 86 ? 9.018 9.222 -7.479 1.00 84.06 86 ALA A C 1
ATOM 672 O O . ALA A 1 86 ? 8.197 8.753 -8.263 1.00 84.06 86 ALA A O 1
ATOM 673 N N . VAL A 1 87 ? 8.690 10.170 -6.593 1.00 79.38 87 VAL A N 1
ATOM 674 C CA . VAL A 1 87 ? 7.321 10.698 -6.438 1.00 79.38 87 VAL A CA 1
ATOM 675 C C . VAL A 1 87 ? 6.793 11.282 -7.753 1.00 79.38 87 VAL A C 1
ATOM 677 O O . VAL A 1 87 ? 5.664 10.993 -8.150 1.00 79.38 87 VAL A O 1
ATOM 680 N N . ASP A 1 88 ? 7.637 12.015 -8.481 1.00 76.81 88 ASP A N 1
ATOM 681 C CA . ASP A 1 88 ? 7.302 12.566 -9.802 1.00 76.81 88 ASP A CA 1
ATOM 682 C C . ASP A 1 88 ? 7.445 11.543 -10.941 1.00 76.81 88 ASP A C 1
ATOM 684 O O . ASP A 1 88 ? 6.935 11.750 -12.043 1.00 76.81 88 ASP A O 1
ATOM 688 N N . HIS A 1 89 ? 8.081 10.404 -10.659 1.00 76.88 89 HIS A N 1
ATOM 689 C CA . HIS A 1 89 ? 8.306 9.294 -11.584 1.00 76.88 89 HIS A CA 1
ATOM 690 C C . HIS A 1 89 ? 7.382 8.104 -11.310 1.00 76.88 89 HIS A C 1
ATOM 692 O O . HIS A 1 89 ? 7.685 6.970 -11.681 1.00 76.88 89 HIS A O 1
ATOM 698 N N . VAL A 1 90 ? 6.234 8.329 -10.679 1.00 74.56 90 VAL A N 1
ATOM 699 C CA . VAL A 1 90 ? 5.191 7.307 -10.607 1.00 74.56 90 VAL A CA 1
ATOM 700 C C . VAL A 1 90 ? 4.531 7.170 -11.972 1.00 74.56 90 VAL A C 1
ATOM 702 O O . VAL A 1 90 ? 4.186 8.161 -12.621 1.00 74.56 90 VAL A O 1
ATOM 705 N N . ALA A 1 91 ? 4.362 5.927 -12.413 1.00 59.09 91 ALA A N 1
ATOM 706 C CA . ALA A 1 91 ? 3.686 5.607 -13.654 1.00 59.09 91 ALA A CA 1
ATOM 707 C C . ALA A 1 91 ? 2.239 6.112 -13.590 1.00 59.09 91 ALA A C 1
ATOM 709 O O . ALA A 1 91 ? 1.510 5.830 -12.637 1.00 59.09 91 ALA A O 1
ATOM 710 N N . ARG A 1 92 ? 1.829 6.888 -14.593 1.00 66.25 92 ARG A N 1
ATOM 711 C CA . ARG A 1 92 ? 0.489 7.469 -14.675 1.00 66.25 92 ARG A CA 1
ATOM 712 C C . ARG A 1 92 ? -0.311 6.743 -15.742 1.00 66.25 92 ARG A C 1
ATOM 714 O O . ARG A 1 92 ? 0.167 6.599 -16.861 1.00 66.25 92 ARG A O 1
ATOM 721 N N . ASP A 1 93 ? -1.518 6.324 -15.390 1.00 57.34 93 ASP A N 1
ATOM 722 C CA . ASP A 1 93 ? -2.488 5.786 -16.336 1.00 57.34 93 ASP A CA 1
ATOM 723 C C . ASP A 1 93 ? -2.847 6.881 -17.355 1.00 57.34 93 ASP A C 1
ATOM 725 O O . ASP A 1 93 ? -3.379 7.943 -17.006 1.00 57.34 93 ASP A O 1
ATOM 729 N N . SER A 1 94 ? -2.482 6.643 -18.614 1.00 51.56 94 SER A N 1
ATOM 730 C CA . SER A 1 94 ? -2.729 7.545 -19.738 1.00 51.56 94 SER A CA 1
ATOM 731 C C . SER A 1 94 ? -4.130 7.372 -20.329 1.00 51.56 94 SER A C 1
ATOM 733 O O . SER A 1 94 ? -4.624 8.291 -20.981 1.00 51.56 94 SER A O 1
ATOM 735 N N . VAL A 1 95 ? -4.795 6.242 -20.065 1.00 50.09 95 VAL A N 1
ATOM 736 C CA . VAL A 1 95 ? -6.041 5.830 -20.727 1.00 50.09 95 VAL A CA 1
ATOM 737 C C . VAL A 1 95 ? -7.256 6.560 -20.143 1.00 50.09 95 VAL A C 1
ATOM 739 O O . VAL A 1 95 ? -8.208 6.852 -20.866 1.00 50.09 95 VAL A O 1
ATOM 742 N N . MET A 1 96 ? -7.215 6.948 -18.862 1.00 46.28 96 MET A N 1
ATOM 743 C CA . MET A 1 96 ? -8.302 7.691 -18.194 1.00 46.28 96 MET A CA 1
ATOM 744 C C . MET A 1 96 ? -8.030 9.190 -17.973 1.00 46.28 96 MET A C 1
ATOM 746 O O . MET A 1 96 ? -8.861 9.885 -17.378 1.00 46.28 96 MET A O 1
ATOM 750 N N . SER A 1 97 ? -6.890 9.711 -18.435 1.00 45.81 97 SER A N 1
ATOM 751 C CA . SER A 1 97 ? -6.496 11.104 -18.199 1.00 45.81 97 SER A CA 1
ATOM 752 C C . SER A 1 97 ? -7.325 12.070 -19.058 1.00 45.81 97 SER A C 1
ATOM 754 O O . SER A 1 97 ? -7.042 12.319 -20.227 1.00 45.81 97 SER A O 1
ATOM 756 N N . THR A 1 98 ? -8.372 12.643 -18.465 1.00 52.44 98 THR A N 1
ATOM 757 C CA . THR A 1 98 ? -9.149 13.759 -19.033 1.00 52.44 98 THR A CA 1
ATOM 758 C C . THR A 1 98 ? -9.173 14.905 -18.023 1.00 52.44 98 THR A C 1
ATOM 760 O O . THR A 1 98 ? -8.922 14.689 -16.840 1.00 52.44 98 THR A O 1
ATOM 763 N N . ARG A 1 99 ? -9.562 16.129 -18.419 1.00 51.44 99 ARG A N 1
ATOM 764 C CA . ARG A 1 99 ? -9.728 17.261 -17.470 1.00 51.44 99 ARG A CA 1
ATOM 765 C C . ARG A 1 99 ? -10.620 16.936 -16.255 1.00 51.44 99 ARG A C 1
ATOM 767 O O . ARG A 1 99 ? -10.570 17.658 -15.266 1.00 51.44 99 ARG A O 1
ATOM 774 N N . ARG A 1 100 ? -11.451 15.887 -16.335 1.00 49.66 100 ARG A N 1
ATOM 775 C CA . ARG A 1 100 ? -12.404 15.472 -15.298 1.00 49.66 100 ARG A CA 1
ATOM 776 C C . ARG A 1 100 ? -11.854 14.392 -14.351 1.00 49.66 100 ARG A C 1
ATOM 778 O O . ARG A 1 100 ? -12.386 14.248 -13.254 1.00 49.66 100 ARG A O 1
ATOM 785 N N . TYR A 1 101 ? -10.795 13.674 -14.731 1.00 53.12 101 TYR A N 1
ATOM 786 C CA . TYR A 1 101 ? -10.178 12.632 -13.908 1.00 53.12 101 TYR A CA 1
ATOM 787 C C . TYR A 1 101 ? -8.655 12.793 -13.930 1.00 53.12 101 TYR A C 1
ATOM 789 O O . TYR A 1 101 ? -8.047 12.564 -14.976 1.00 53.12 101 TYR A O 1
ATOM 797 N N . PRO A 1 102 ? -8.025 13.194 -12.809 1.00 53.41 102 PRO A N 1
ATOM 798 C CA . PRO A 1 102 ? -6.576 13.297 -12.762 1.00 53.41 102 PRO A CA 1
ATOM 799 C C . PRO A 1 102 ? -5.943 11.924 -13.038 1.00 53.41 102 PRO A C 1
ATOM 801 O O . PRO A 1 102 ? -6.536 1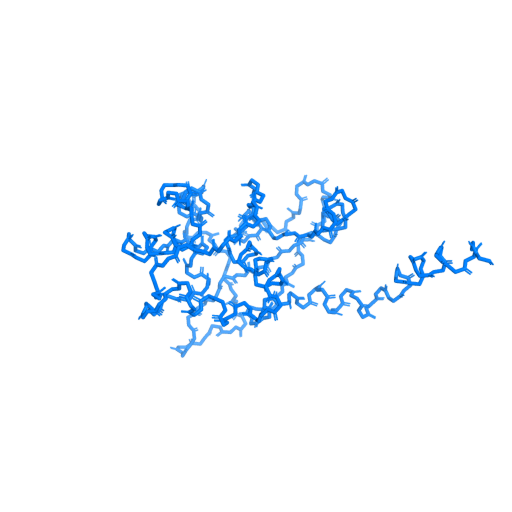0.900 -12.673 1.00 53.41 102 PRO A O 1
ATOM 804 N N . PRO A 1 103 ? -4.755 11.894 -13.667 1.00 56.09 103 PRO A N 1
ATOM 805 C CA . PRO A 1 103 ? -4.056 10.653 -13.971 1.00 56.09 103 PRO A CA 1
ATOM 806 C C . PRO A 1 103 ? -3.880 9.816 -12.703 1.00 56.09 103 PRO A C 1
ATOM 808 O O . PRO A 1 103 ? -3.399 10.310 -11.679 1.00 56.09 103 PRO A O 1
ATOM 811 N N . ARG A 1 104 ? -4.307 8.553 -12.768 1.00 66.31 104 ARG A N 1
ATOM 812 C CA . ARG A 1 104 ? -4.184 7.598 -11.661 1.00 66.31 104 ARG A CA 1
ATOM 813 C C . ARG A 1 104 ? -2.808 6.950 -11.687 1.00 66.31 104 ARG A C 1
ATOM 815 O O . ARG A 1 104 ? -2.143 6.937 -12.717 1.00 66.31 104 ARG A O 1
ATOM 822 N N . MET A 1 105 ? -2.390 6.408 -10.550 1.00 73.25 105 MET A N 1
ATOM 823 C CA . MET A 1 105 ? -1.220 5.539 -10.499 1.00 73.25 105 MET A CA 1
ATOM 824 C C . MET A 1 105 ? -1.489 4.290 -11.348 1.00 73.25 105 MET A C 1
ATOM 826 O O . MET A 1 105 ? -2.534 3.655 -11.198 1.00 73.25 105 MET A O 1
ATOM 830 N N . ARG A 1 106 ? -0.554 3.955 -12.235 1.00 76.94 106 ARG A N 1
ATOM 831 C CA . ARG A 1 106 ? -0.562 2.718 -13.017 1.00 76.94 106 ARG A CA 1
ATOM 832 C C . ARG A 1 106 ? -0.032 1.591 -12.139 1.00 76.9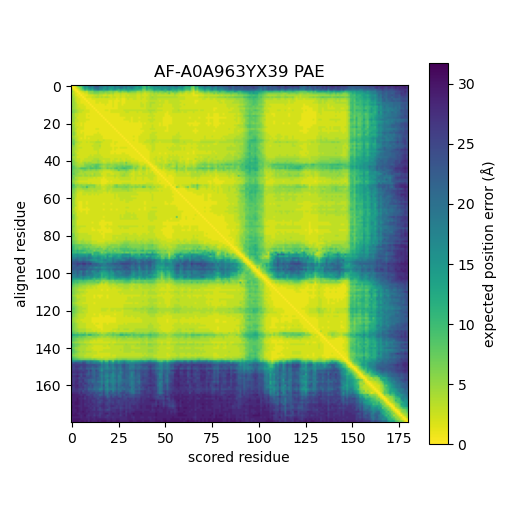4 106 ARG A C 1
ATOM 834 O O . ARG A 1 106 ? 1.157 1.560 -11.817 1.00 76.94 106 ARG A O 1
ATOM 841 N N . TYR A 1 107 ? -0.910 0.666 -11.773 1.00 80.44 107 TYR A N 1
ATOM 842 C CA . TYR A 1 107 ? -0.509 -0.567 -11.106 1.00 80.44 107 TYR A CA 1
ATOM 843 C C . TYR A 1 107 ? -0.061 -1.588 -12.138 1.00 80.44 107 TYR A C 1
ATOM 845 O O . TYR A 1 107 ? -0.714 -1.771 -13.164 1.00 80.44 107 TYR A O 1
ATOM 853 N N . ALA A 1 108 ? 1.048 -2.253 -11.844 1.00 84.88 108 ALA A N 1
ATOM 854 C CA . ALA A 1 108 ? 1.541 -3.359 -12.638 1.00 84.88 108 ALA A CA 1
ATOM 855 C C . ALA A 1 108 ? 2.022 -4.489 -11.726 1.00 84.88 108 ALA A C 1
ATOM 857 O O . ALA A 1 108 ? 2.299 -4.265 -10.543 1.00 84.88 108 ALA A O 1
ATOM 858 N N . ALA A 1 109 ? 2.113 -5.702 -12.264 1.00 88.94 109 ALA A N 1
ATOM 859 C CA . ALA A 1 109 ? 2.567 -6.862 -11.513 1.00 88.94 109 ALA A CA 1
ATOM 860 C C . ALA A 1 109 ? 3.274 -7.905 -12.378 1.00 88.94 109 ALA A C 1
ATOM 862 O O . ALA A 1 109 ? 2.972 -8.081 -13.555 1.00 88.94 109 ALA A O 1
ATOM 863 N N . CYS A 1 110 ? 4.194 -8.646 -11.760 1.00 91.94 110 CYS A N 1
ATOM 864 C CA . CYS A 1 110 ? 4.768 -9.843 -12.366 1.00 91.94 110 CYS A CA 1
ATOM 865 C C . CYS A 1 110 ? 3.901 -11.063 -12.010 1.00 91.94 110 CYS A C 1
ATOM 867 O O . CYS A 1 110 ? 3.801 -11.379 -10.819 1.00 91.94 110 CYS A O 1
ATOM 869 N N . PRO A 1 111 ? 3.322 -11.788 -12.987 1.00 87.50 111 PRO A N 1
ATOM 870 C CA . PRO A 1 111 ? 2.471 -12.946 -12.703 1.00 87.50 111 PRO A CA 1
ATOM 871 C C . PRO A 1 111 ? 3.226 -14.059 -11.962 1.00 87.50 111 PRO A C 1
ATOM 873 O O . PRO A 1 111 ? 2.697 -14.629 -11.012 1.00 87.50 111 PRO A O 1
ATOM 876 N N . ILE A 1 112 ? 4.496 -14.293 -12.307 1.00 90.81 112 ILE A N 1
ATOM 877 C CA . ILE A 1 112 ? 5.327 -15.329 -11.674 1.00 90.81 112 ILE A CA 1
ATOM 878 C C . ILE A 1 112 ? 5.623 -14.968 -10.208 1.00 90.81 112 ILE A C 1
ATOM 880 O O . ILE A 1 112 ? 5.532 -15.814 -9.318 1.00 90.81 112 ILE A O 1
ATOM 884 N N . CYS A 1 113 ? 5.908 -13.692 -9.908 1.00 94.00 113 CYS A N 1
ATOM 885 C CA . CYS A 1 113 ? 6.031 -13.235 -8.520 1.00 94.00 113 CYS A CA 1
ATOM 886 C C . CYS A 1 113 ? 4.743 -13.470 -7.732 1.00 94.00 113 CYS A C 1
ATOM 888 O O . CYS A 1 113 ? 4.820 -13.932 -6.597 1.00 94.00 113 CYS A O 1
ATOM 890 N N . LEU A 1 114 ? 3.578 -13.155 -8.305 1.00 89.38 114 LEU A N 1
ATOM 891 C CA . LEU A 1 114 ? 2.298 -13.340 -7.619 1.00 89.38 114 LEU A CA 1
ATOM 892 C C . LEU A 1 114 ? 2.043 -14.818 -7.289 1.00 89.38 114 LEU A C 1
ATOM 894 O O . LEU A 1 114 ? 1.571 -15.117 -6.188 1.00 89.38 114 LEU A O 1
ATOM 898 N N . GLU A 1 115 ? 2.383 -15.738 -8.196 1.00 89.12 115 GLU A N 1
ATOM 899 C CA . GLU A 1 115 ? 2.302 -17.184 -7.956 1.00 89.12 115 GLU A CA 1
ATOM 900 C C . GLU A 1 115 ? 3.246 -17.633 -6.841 1.00 89.12 115 GLU A C 1
ATOM 902 O O . GLU A 1 115 ? 2.812 -18.316 -5.915 1.00 89.12 115 GLU A O 1
ATOM 907 N N . HIS A 1 116 ? 4.509 -17.201 -6.873 1.00 92.12 116 HIS A N 1
ATOM 908 C CA . HIS A 1 116 ? 5.480 -17.519 -5.823 1.00 92.12 116 HIS A CA 1
ATOM 909 C C . HIS A 1 116 ? 5.048 -16.982 -4.453 1.00 92.12 116 HIS A C 1
ATOM 911 O O . HIS A 1 116 ? 5.150 -17.686 -3.446 1.00 92.12 116 HIS A O 1
ATOM 917 N N . GLN A 1 117 ? 4.527 -15.754 -4.400 1.00 93.12 117 GLN A N 1
ATOM 918 C CA . GLN A 1 117 ? 3.961 -15.175 -3.180 1.00 93.12 117 GLN A CA 1
ATOM 919 C C . GLN A 1 117 ? 2.802 -16.031 -2.665 1.00 93.12 117 GLN A C 1
ATOM 921 O O . GLN A 1 117 ? 2.803 -16.433 -1.504 1.00 93.12 117 GLN A O 1
ATOM 926 N N . LYS A 1 118 ? 1.859 -16.405 -3.539 1.00 88.81 118 LYS A N 1
ATOM 927 C CA . LYS A 1 118 ? 0.715 -17.240 -3.160 1.00 88.81 118 LYS A CA 1
ATOM 928 C C . LYS A 1 118 ? 1.142 -18.622 -2.675 1.00 88.81 118 LYS A C 1
ATOM 930 O O . LYS A 1 118 ? 0.610 -19.093 -1.677 1.00 88.81 118 LYS A O 1
ATOM 935 N N . ALA A 1 119 ? 2.093 -19.258 -3.353 1.00 89.38 119 ALA A N 1
ATOM 936 C CA . ALA A 1 119 ? 2.597 -20.574 -2.980 1.00 89.38 119 ALA A CA 1
ATOM 937 C C . ALA A 1 119 ? 3.328 -20.554 -1.626 1.00 89.38 119 ALA A C 1
ATOM 939 O O . ALA A 1 119 ? 3.202 -21.495 -0.851 1.00 89.38 119 ALA A O 1
ATOM 940 N N . SER A 1 120 ? 4.063 -19.479 -1.325 1.00 92.94 120 SER A N 1
ATOM 941 C CA . SER A 1 120 ? 4.866 -19.365 -0.098 1.00 92.94 120 SER A CA 1
ATOM 942 C C . SER A 1 120 ? 4.109 -18.792 1.104 1.00 92.94 120 SER A C 1
ATOM 944 O O . SER A 1 120 ? 4.369 -19.191 2.238 1.00 92.94 120 SER A O 1
ATOM 946 N N . ARG A 1 121 ? 3.185 -17.851 0.885 1.00 91.69 121 ARG A N 1
ATOM 947 C CA . ARG A 1 121 ? 2.465 -17.118 1.943 1.00 91.69 121 ARG A CA 1
ATOM 948 C C . ARG A 1 121 ? 0.969 -17.422 2.008 1.00 91.69 121 ARG A C 1
ATOM 950 O O . ARG A 1 121 ? 0.315 -17.034 2.970 1.00 91.69 121 ARG A O 1
ATOM 957 N N . GLY A 1 122 ? 0.409 -18.075 0.991 1.00 87.50 122 GLY A N 1
ATOM 958 C CA . GLY A 1 122 ? -1.036 -18.295 0.852 1.00 87.50 122 GLY A CA 1
ATOM 959 C C . GLY A 1 122 ? -1.799 -17.108 0.248 1.00 87.50 122 GLY A C 1
ATOM 960 O O . GLY A 1 122 ? -2.992 -17.220 -0.026 1.00 87.50 122 GLY A O 1
ATOM 961 N N . PHE A 1 123 ? -1.129 -15.983 -0.007 1.00 87.44 123 PHE A N 1
ATOM 962 C CA . PHE A 1 123 ? -1.698 -14.784 -0.625 1.00 87.44 123 PHE A CA 1
ATOM 963 C C . PHE A 1 123 ? -0.645 -14.062 -1.476 1.00 87.44 123 PHE A C 1
ATOM 965 O O . PHE A 1 123 ? 0.553 -14.287 -1.325 1.00 87.44 123 PHE A O 1
ATOM 972 N N . SER A 1 124 ? -1.100 -13.177 -2.359 1.00 88.88 124 SER A N 1
ATOM 973 C CA . SER A 1 124 ? -0.242 -12.315 -3.179 1.00 88.88 124 SER A CA 1
ATOM 974 C C . SER A 1 124 ? -0.444 -10.854 -2.790 1.00 88.88 124 SER A C 1
ATOM 976 O O . SER A 1 124 ? -1.483 -10.504 -2.224 1.00 88.88 124 SER A O 1
ATOM 978 N N . TRP A 1 125 ? 0.525 -10.005 -3.119 1.00 93.25 125 TRP A N 1
ATOM 979 C CA . TRP A 1 125 ? 0.452 -8.566 -2.882 1.00 93.25 125 TRP A CA 1
ATOM 980 C C . TRP A 1 125 ? 1.133 -7.782 -4.000 1.00 93.25 125 TRP A C 1
ATOM 982 O O . TRP A 1 125 ? 2.024 -8.286 -4.690 1.00 93.25 125 TRP A O 1
ATOM 992 N N . LEU A 1 126 ? 0.729 -6.523 -4.165 1.00 91.69 126 LEU A N 1
ATOM 993 C CA . LEU A 1 126 ? 1.379 -5.620 -5.109 1.00 91.69 126 LEU A CA 1
ATOM 994 C C . LEU A 1 126 ? 2.607 -4.981 -4.467 1.00 91.69 126 LEU A C 1
ATOM 996 O O . LEU A 1 126 ? 2.526 -4.399 -3.380 1.00 91.69 126 LEU A O 1
ATOM 1000 N N . ARG A 1 127 ? 3.741 -5.070 -5.166 1.00 93.94 127 ARG A N 1
ATOM 1001 C CA . ARG A 1 127 ? 4.997 -4.471 -4.720 1.00 93.94 127 ARG A CA 1
ATOM 1002 C C . ARG A 1 127 ? 5.035 -2.980 -5.028 1.00 93.94 127 ARG A C 1
ATOM 1004 O O . ARG A 1 127 ? 4.632 -2.533 -6.100 1.00 93.94 127 ARG A O 1
ATOM 1011 N N . ARG A 1 128 ? 5.602 -2.218 -4.103 1.00 92.44 128 ARG A N 1
ATOM 1012 C CA . ARG A 1 128 ? 5.714 -0.758 -4.125 1.00 92.44 128 ARG A CA 1
ATOM 1013 C C . ARG A 1 128 ? 6.555 -0.243 -5.284 1.00 92.44 128 ARG A C 1
ATOM 1015 O O . ARG A 1 128 ? 6.268 0.814 -5.822 1.00 92.44 128 ARG A O 1
ATOM 1022 N N . GLU A 1 129 ? 7.561 -0.994 -5.715 1.00 92.75 129 GLU A N 1
ATOM 1023 C CA . GLU A 1 129 ? 8.375 -0.602 -6.867 1.00 92.75 129 GLU A CA 1
ATOM 1024 C C . GLU A 1 129 ? 7.664 -0.778 -8.220 1.00 92.75 129 GLU A C 1
ATOM 1026 O O . GLU A 1 129 ? 8.056 -0.139 -9.193 1.00 92.75 129 GLU A O 1
ATOM 1031 N N . TRP A 1 130 ? 6.610 -1.598 -8.312 1.00 91.12 130 TRP A N 1
ATOM 1032 C CA . TRP A 1 130 ? 5.942 -1.881 -9.593 1.00 91.12 130 TRP A CA 1
ATOM 1033 C C . TRP A 1 130 ? 5.112 -0.710 -10.136 1.00 91.12 130 TRP A C 1
ATOM 1035 O O . TRP A 1 130 ? 4.748 -0.701 -11.313 1.00 91.12 130 TRP A O 1
ATOM 1045 N N . VAL A 1 131 ? 4.845 0.299 -9.303 1.00 87.12 131 VAL A N 1
ATOM 1046 C CA . VAL A 1 131 ? 4.141 1.528 -9.707 1.00 87.12 131 VAL A CA 1
ATOM 1047 C C . VAL A 1 131 ? 5.083 2.630 -10.200 1.00 87.12 131 VAL A C 1
ATOM 1049 O O . VAL A 1 131 ? 4.627 3.685 -10.637 1.00 87.12 131 VAL A O 1
ATOM 1052 N N . LEU A 1 132 ? 6.400 2.419 -10.144 1.00 88.38 132 LEU A N 1
ATOM 1053 C CA . LEU A 1 132 ? 7.379 3.381 -10.654 1.00 88.38 132 LEU A CA 1
ATOM 1054 C C . LEU A 1 132 ? 7.444 3.299 -12.187 1.00 88.38 132 LEU A C 1
ATOM 1056 O O . LEU A 1 132 ? 7.508 2.209 -12.750 1.00 88.38 132 LEU A O 1
ATOM 1060 N N . SER A 1 133 ? 7.471 4.440 -12.880 1.00 79.50 133 SER A N 1
ATOM 1061 C CA . SER A 1 133 ? 7.459 4.509 -14.354 1.00 79.50 133 SER A CA 1
ATOM 1062 C C . SER A 1 133 ? 8.672 3.854 -15.005 1.00 79.50 133 SER A C 1
ATOM 1064 O O . SER A 1 133 ? 8.563 3.277 -16.081 1.00 79.50 133 SER A O 1
ATOM 1066 N N . LEU A 1 134 ? 9.814 3.879 -14.319 1.00 81.12 134 LEU A N 1
ATOM 1067 C CA . LEU A 1 134 ? 11.054 3.239 -14.759 1.00 81.12 134 LEU A CA 1
ATOM 1068 C C . LEU A 1 134 ? 11.032 1.710 -14.590 1.00 81.12 134 LEU A C 1
ATOM 1070 O O . LEU A 1 134 ? 11.972 1.029 -14.995 1.00 81.12 134 LEU A O 1
ATOM 1074 N N . ARG A 1 135 ? 9.988 1.153 -13.964 1.00 84.06 135 ARG A N 1
ATOM 1075 C CA . ARG A 1 135 ? 9.832 -0.284 -13.732 1.00 84.06 135 ARG A CA 1
ATOM 1076 C C . ARG A 1 135 ? 8.760 -0.835 -14.667 1.00 84.06 135 ARG A C 1
ATOM 1078 O O . ARG A 1 135 ? 7.573 -0.864 -14.353 1.00 84.06 135 ARG A O 1
ATOM 1085 N N . THR A 1 136 ? 9.203 -1.298 -15.830 1.00 87.44 136 THR A N 1
ATOM 1086 C CA . THR A 1 136 ? 8.375 -2.043 -16.794 1.00 87.44 136 THR A CA 1
ATOM 1087 C C . THR A 1 136 ? 8.710 -3.531 -16.826 1.00 87.44 136 THR A C 1
ATOM 1089 O O . THR A 1 136 ? 7.862 -4.319 -17.217 1.00 87.44 136 THR A O 1
ATOM 1092 N N . ILE A 1 137 ? 9.896 -3.924 -16.345 1.00 92.12 137 ILE A N 1
ATOM 1093 C CA . ILE A 1 137 ? 10.379 -5.310 -16.303 1.00 92.12 137 ILE A CA 1
ATOM 1094 C C . ILE A 1 137 ? 10.546 -5.777 -14.855 1.00 92.12 137 ILE A C 1
ATOM 1096 O O . ILE A 1 137 ? 11.158 -5.087 -14.026 1.00 92.12 137 ILE A O 1
ATOM 1100 N N . CYS A 1 138 ? 10.063 -6.983 -14.559 1.00 93.38 138 CYS A N 1
ATOM 1101 C CA . CYS A 1 138 ? 10.327 -7.664 -13.300 1.00 93.38 138 CYS A CA 1
ATOM 1102 C C . CYS A 1 138 ? 11.825 -7.963 -13.147 1.00 93.38 138 CYS A C 1
ATOM 1104 O O . CYS A 1 138 ? 12.403 -8.675 -13.961 1.00 93.38 138 CYS A O 1
ATOM 1106 N N . GLN A 1 139 ? 12.449 -7.486 -12.068 1.00 93.44 139 GLN A N 1
ATOM 1107 C CA . GLN A 1 139 ? 13.887 -7.681 -11.836 1.00 93.44 139 GLN A CA 1
ATOM 1108 C C . GLN A 1 139 ? 14.268 -9.118 -11.449 1.00 93.44 139 GLN A C 1
ATOM 1110 O O . GLN A 1 139 ? 15.436 -9.472 -11.531 1.00 93.44 139 GLN A O 1
ATOM 1115 N N . LEU A 1 140 ? 13.299 -9.932 -11.014 1.00 94.50 140 LEU A N 1
ATOM 1116 C CA . LEU A 1 140 ? 13.534 -11.320 -10.599 1.00 94.50 140 LEU A CA 1
ATOM 1117 C C . LEU A 1 140 ? 13.332 -12.317 -11.743 1.00 94.50 140 LEU A C 1
ATOM 1119 O O . LEU A 1 140 ? 14.059 -13.299 -11.839 1.00 94.50 140 LEU A O 1
ATOM 1123 N N . HIS A 1 141 ? 12.324 -12.084 -12.588 1.00 94.88 141 HIS A N 1
ATOM 1124 C CA . HIS A 1 141 ? 11.917 -13.026 -13.637 1.00 94.88 141 HIS A CA 1
ATOM 1125 C C . HIS A 1 141 ? 12.184 -12.527 -15.054 1.00 94.88 141 HIS A C 1
ATOM 1127 O O . HIS A 1 141 ? 11.996 -13.287 -15.995 1.00 94.88 141 HIS A O 1
ATOM 1133 N N . HIS A 1 142 ? 12.609 -11.270 -15.212 1.00 95.31 142 HIS A N 1
ATOM 1134 C CA . HIS A 1 142 ? 12.934 -10.651 -16.501 1.00 95.31 142 HIS A CA 1
ATOM 1135 C C . HIS A 1 142 ? 11.791 -10.689 -17.530 1.00 95.31 142 HIS A C 1
ATOM 1137 O O . HIS A 1 142 ? 12.026 -10.788 -18.730 1.00 95.31 142 HIS A O 1
ATOM 1143 N N . VAL A 1 143 ? 10.550 -10.578 -17.050 1.00 89.69 143 VAL A N 1
ATOM 1144 C CA . VAL A 1 143 ? 9.334 -10.472 -17.871 1.00 89.69 143 VAL A CA 1
ATOM 1145 C C . VAL A 1 143 ? 8.690 -9.099 -17.713 1.00 89.69 143 VAL A C 1
ATOM 1147 O O . VAL A 1 143 ? 8.883 -8.442 -16.682 1.00 89.69 143 VAL A O 1
ATOM 1150 N N . ASP A 1 144 ? 7.899 -8.691 -18.703 1.00 90.88 144 ASP A N 1
ATOM 1151 C CA . ASP A 1 144 ? 7.092 -7.475 -18.626 1.00 90.88 144 ASP A CA 1
ATOM 1152 C C . ASP A 1 144 ? 6.143 -7.516 -17.420 1.00 90.88 144 ASP A C 1
ATOM 1154 O O . ASP A 1 144 ? 5.512 -8.534 -17.115 1.00 90.88 144 ASP A O 1
ATOM 1158 N N . LEU A 1 145 ? 6.042 -6.388 -16.718 1.00 86.94 145 LEU A N 1
ATOM 1159 C CA . LEU A 1 145 ? 5.021 -6.183 -15.702 1.00 86.94 145 LEU A CA 1
ATOM 1160 C C . LEU A 1 145 ? 3.686 -5.924 -16.399 1.00 86.94 145 LEU A C 1
ATOM 1162 O O . LEU A 1 145 ? 3.558 -5.002 -17.201 1.00 86.94 145 LEU A O 1
ATOM 1166 N N . LEU A 1 146 ? 2.684 -6.725 -16.052 1.00 85.50 146 LEU A N 1
ATOM 1167 C CA . LEU A 1 146 ? 1.342 -6.619 -16.606 1.00 85.50 146 LEU A CA 1
ATOM 1168 C C . LEU A 1 146 ? 0.560 -5.544 -15.863 1.00 85.50 146 LEU A C 1
ATOM 1170 O O . LEU A 1 146 ? 0.471 -5.586 -14.636 1.00 85.50 146 LEU A O 1
ATOM 1174 N N . GLU A 1 147 ? -0.009 -4.602 -16.604 1.00 77.50 147 GLU A N 1
ATOM 1175 C CA . GLU A 1 147 ? -0.812 -3.511 -16.054 1.00 77.50 147 GLU A CA 1
ATOM 1176 C C . GLU A 1 147 ? -2.227 -3.977 -15.687 1.00 77.50 147 GLU A C 1
ATOM 1178 O O . GLU A 1 147 ? -2.779 -4.905 -16.285 1.00 77.50 147 GLU A O 1
ATOM 1183 N N . GLY A 1 148 ? -2.818 -3.336 -14.682 1.00 64.19 148 GLY A N 1
ATOM 1184 C CA . GLY A 1 148 ? -4.223 -3.507 -14.322 1.00 64.19 148 GLY A CA 1
ATOM 1185 C C . GLY A 1 148 ? -4.985 -2.188 -14.398 1.00 64.19 148 GLY A C 1
ATOM 1186 O O . GLY A 1 148 ? -4.445 -1.144 -14.038 1.00 64.19 148 GLY A O 1
ATOM 1187 N N . ASP A 1 149 ? -6.258 -2.230 -14.806 1.00 51.97 149 ASP A N 1
ATOM 1188 C CA . ASP A 1 149 ? -7.098 -1.028 -14.846 1.00 51.97 149 ASP A CA 1
ATOM 1189 C C . ASP A 1 149 ? -7.282 -0.420 -13.448 1.00 51.97 149 ASP A C 1
ATOM 1191 O O . ASP A 1 149 ? -7.718 -1.080 -12.494 1.00 51.97 149 ASP A O 1
ATOM 1195 N N . ALA A 1 150 ? -7.023 0.888 -13.351 1.00 43.81 150 ALA A N 1
ATOM 1196 C CA . ALA A 1 150 ? -6.960 1.686 -12.127 1.00 43.81 150 ALA A CA 1
ATOM 1197 C C . ALA A 1 150 ? -8.315 1.920 -11.420 1.00 43.81 150 ALA A C 1
ATOM 1199 O O . ALA A 1 150 ? -8.508 2.941 -10.761 1.00 43.81 150 ALA A O 1
ATOM 1200 N N . GLY A 1 151 ? -9.289 1.024 -11.566 1.00 38.12 151 GLY A N 1
ATOM 1201 C CA . GLY A 1 151 ? -10.586 1.041 -10.874 1.00 38.12 151 GLY A CA 1
ATOM 1202 C C . GLY A 1 151 ? -10.956 -0.289 -10.224 1.00 38.12 151 GLY A C 1
ATOM 1203 O O . GLY A 1 151 ? -11.933 -0.353 -9.481 1.00 38.12 151 GLY A O 1
ATOM 1204 N N . SER A 1 152 ? -10.165 -1.331 -10.467 1.00 42.78 152 SER A N 1
ATOM 1205 C CA . SER A 1 152 ? -10.400 -2.657 -9.934 1.00 42.78 152 SER A CA 1
ATOM 1206 C C . SER A 1 152 ? -9.295 -2.970 -8.933 1.00 42.78 152 SER A C 1
ATOM 1208 O O . SER A 1 152 ? -8.235 -3.480 -9.275 1.00 42.78 152 SER A O 1
ATOM 1210 N N . ILE A 1 153 ? -9.548 -2.664 -7.657 1.00 42.84 153 ILE A N 1
ATOM 1211 C CA . ILE A 1 153 ? -8.720 -3.165 -6.540 1.00 42.84 153 ILE A CA 1
ATOM 1212 C C . ILE A 1 153 ? -8.779 -4.713 -6.490 1.00 42.84 153 ILE A C 1
ATOM 1214 O O . ILE A 1 153 ? -7.966 -5.374 -5.856 1.00 42.84 153 ILE A O 1
ATOM 1218 N N . VAL A 1 154 ? -9.676 -5.323 -7.271 1.00 44.56 154 VAL A N 1
ATOM 1219 C CA . VAL A 1 154 ? -9.483 -6.664 -7.824 1.00 44.56 154 VAL A CA 1
ATOM 1220 C C . VAL A 1 154 ? -8.717 -6.520 -9.140 1.00 44.56 154 VAL A C 1
ATOM 1222 O O . VAL A 1 154 ? -9.346 -6.362 -10.177 1.00 44.56 154 VAL A O 1
ATOM 1225 N N . HIS A 1 155 ? -7.385 -6.499 -9.128 1.00 41.62 155 HIS A N 1
ATOM 1226 C CA . HIS A 1 155 ? -6.580 -6.337 -10.351 1.00 41.62 155 HIS A CA 1
ATOM 1227 C C . HIS A 1 155 ? -7.203 -7.124 -11.535 1.00 41.62 155 HIS A C 1
ATOM 1229 O O . HIS A 1 155 ? -7.477 -8.314 -11.366 1.00 41.62 155 HIS A O 1
ATOM 1235 N N . PRO A 1 156 ? -7.474 -6.533 -12.715 1.00 39.53 156 PRO A N 1
ATOM 1236 C CA . PRO A 1 156 ? -8.019 -7.271 -13.856 1.00 39.53 156 PRO A CA 1
ATOM 1237 C C . PRO A 1 156 ? -7.088 -8.395 -14.298 1.00 39.53 156 PRO A C 1
ATOM 1239 O O . PRO A 1 156 ? -7.572 -9.450 -14.666 1.00 39.53 156 PRO A O 1
ATOM 1242 N N . ALA A 1 157 ? -5.768 -8.280 -14.102 1.00 39.81 157 ALA A N 1
ATOM 1243 C CA . ALA A 1 157 ? -4.863 -9.435 -14.225 1.00 39.81 157 ALA A CA 1
ATOM 1244 C C . ALA A 1 157 ? -5.043 -10.528 -13.148 1.00 39.81 157 ALA A C 1
ATOM 1246 O O . ALA A 1 157 ? -4.291 -11.486 -13.147 1.00 39.81 157 ALA A O 1
ATOM 1247 N N . TRP A 1 158 ? -6.022 -10.439 -12.246 1.00 40.16 158 TRP A N 1
ATOM 1248 C CA . TRP A 1 158 ? -6.474 -11.559 -11.415 1.00 40.16 158 TRP A CA 1
ATOM 1249 C C . TRP A 1 158 ? -7.712 -12.231 -12.020 1.00 40.16 158 TRP A C 1
ATOM 1251 O O . TRP A 1 158 ? -7.765 -13.456 -12.089 1.00 40.16 158 TRP A O 1
ATOM 1261 N N . SER A 1 159 ? -8.662 -11.446 -12.534 1.00 39.28 159 SER A N 1
ATOM 1262 C CA . SER A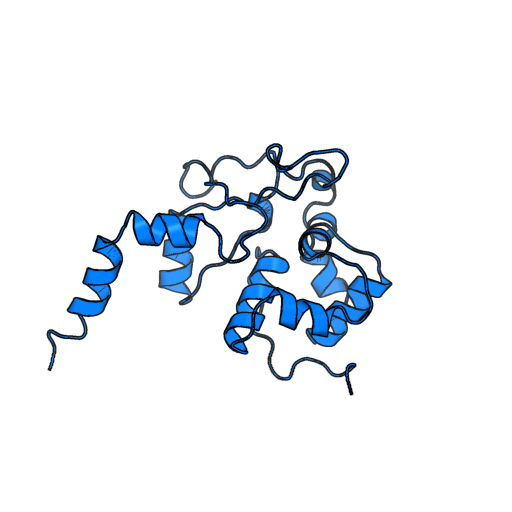 1 159 ? -9.862 -11.934 -13.231 1.00 39.28 159 SER A CA 1
ATOM 1263 C C . SER A 1 159 ? -9.536 -12.510 -14.613 1.00 39.28 159 SER A C 1
ATOM 1265 O O . SER A 1 159 ? -10.005 -13.588 -14.967 1.00 39.28 159 SER A O 1
ATOM 1267 N N . ASP A 1 160 ? -8.676 -11.836 -15.372 1.00 36.44 160 ASP A N 1
ATOM 1268 C CA . ASP A 1 160 ? -8.254 -12.210 -16.719 1.00 36.44 160 ASP A CA 1
ATOM 1269 C C . ASP A 1 160 ? -7.212 -13.325 -16.690 1.00 36.44 160 ASP A C 1
ATOM 1271 O O . ASP A 1 160 ? -7.300 -14.246 -17.495 1.00 36.44 160 ASP A O 1
ATOM 1275 N N . PHE A 1 161 ? -6.313 -13.339 -15.703 1.00 37.84 161 PHE A N 1
ATOM 1276 C CA . PHE A 1 161 ? -5.430 -14.483 -15.465 1.00 37.84 161 PHE A CA 1
ATOM 1277 C C . PHE A 1 161 ? -6.224 -15.734 -15.057 1.00 37.84 161 PHE A C 1
ATOM 1279 O O . PHE A 1 161 ? -6.023 -16.799 -15.635 1.00 37.84 161 PHE A O 1
ATOM 1286 N N . ALA A 1 162 ? -7.196 -15.618 -14.142 1.00 37.03 162 ALA A N 1
ATOM 1287 C CA . ALA A 1 162 ? -8.082 -16.732 -13.786 1.00 37.03 162 ALA A CA 1
ATOM 1288 C C . ALA A 1 162 ? -8.970 -17.193 -14.963 1.00 37.03 162 ALA A C 1
ATOM 1290 O O . ALA A 1 162 ? -9.275 -18.381 -15.084 1.00 37.03 162 ALA A O 1
ATOM 1291 N N . ARG A 1 163 ? -9.357 -16.276 -15.860 1.00 37.19 163 ARG A N 1
ATOM 1292 C CA . ARG A 1 163 ? -10.142 -16.562 -17.073 1.00 37.19 163 ARG A CA 1
ATOM 1293 C C . ARG A 1 163 ? -9.319 -17.263 -18.163 1.00 37.19 163 ARG A C 1
ATOM 1295 O O . ARG A 1 163 ? -9.850 -18.162 -18.822 1.00 37.19 163 ARG A O 1
ATOM 1302 N N . VAL A 1 164 ? -8.057 -16.866 -18.343 1.00 39.59 164 VAL A N 1
ATOM 1303 C CA . VAL A 1 164 ? -7.124 -17.386 -19.364 1.00 39.59 164 VAL A CA 1
ATOM 1304 C C . VAL A 1 164 ? -6.446 -18.689 -18.911 1.00 39.59 164 VAL A C 1
ATOM 1306 O O . VAL A 1 164 ? -6.261 -19.589 -19.725 1.00 39.59 164 VAL A O 1
ATOM 1309 N N . HIS A 1 165 ? -6.178 -18.867 -17.614 1.00 38.94 165 HIS A N 1
ATOM 1310 C CA . HIS A 1 165 ? -5.487 -20.042 -17.059 1.00 38.94 165 HIS A CA 1
ATOM 1311 C C . HIS A 1 165 ? -6.415 -20.982 -16.265 1.00 38.94 165 HIS A C 1
ATOM 1313 O O . HIS A 1 165 ? -6.073 -21.458 -15.180 1.00 38.94 165 HIS A O 1
ATOM 1319 N N . ARG A 1 166 ? -7.590 -21.313 -16.828 1.00 36.16 166 ARG A N 1
ATOM 1320 C CA . ARG A 1 166 ? -8.580 -22.232 -16.217 1.00 36.16 166 ARG A CA 1
ATOM 1321 C C . ARG A 1 166 ? -8.021 -23.615 -15.833 1.00 36.16 166 ARG A C 1
ATOM 1323 O O . ARG A 1 166 ? -8.550 -24.246 -14.920 1.00 36.16 166 ARG A O 1
ATOM 1330 N N . CYS A 1 167 ? -6.931 -24.069 -16.453 1.00 37.62 167 CYS A N 1
ATOM 1331 C CA . CYS A 1 167 ? -6.303 -25.356 -16.130 1.00 37.62 167 CYS A CA 1
ATOM 1332 C C . CYS A 1 167 ? -5.546 -25.368 -14.785 1.00 37.62 167 CYS A C 1
ATOM 1334 O O . CYS A 1 167 ? -5.412 -26.431 -14.183 1.00 37.62 167 CYS A O 1
ATOM 1336 N N . ALA A 1 168 ? -5.113 -24.217 -14.252 1.00 33.81 168 ALA A N 1
ATOM 1337 C CA . ALA A 1 168 ? -4.377 -24.171 -12.980 1.00 33.81 168 ALA A CA 1
ATOM 1338 C C . ALA A 1 168 ? -5.285 -24.373 -11.744 1.00 33.81 168 ALA A C 1
ATOM 1340 O O . ALA A 1 168 ? -4.833 -24.842 -10.699 1.00 33.81 168 ALA A O 1
ATOM 1341 N N . GLN A 1 169 ? -6.588 -24.082 -11.860 1.00 35.09 169 GLN A N 1
ATOM 1342 C CA . GLN A 1 169 ? -7.563 -24.315 -10.782 1.00 35.09 169 GLN A CA 1
ATOM 1343 C C . GLN A 1 169 ? -8.044 -25.775 -10.703 1.00 35.09 169 GLN A C 1
ATOM 1345 O O . GLN A 1 169 ? -8.448 -26.242 -9.634 1.00 35.09 169 GLN A O 1
ATOM 1350 N N . GLN A 1 170 ? -7.962 -26.531 -11.802 1.00 35.25 170 GLN A N 1
ATOM 1351 C CA . GLN A 1 170 ? -8.368 -27.940 -11.808 1.00 35.25 170 GLN A CA 1
ATOM 1352 C C . GLN A 1 170 ? -7.327 -28.853 -11.136 1.00 35.25 170 GLN A C 1
ATOM 1354 O O . GLN A 1 170 ? -7.706 -29.839 -10.508 1.00 35.25 170 GLN A O 1
ATOM 1359 N N . ALA A 1 171 ? -6.042 -28.483 -11.142 1.00 30.86 171 ALA A N 1
ATOM 1360 C CA . ALA A 1 171 ? -4.981 -29.272 -10.504 1.00 30.86 171 ALA A CA 1
ATOM 1361 C C . ALA A 1 171 ? -5.010 -29.223 -8.960 1.00 30.86 171 ALA A C 1
ATOM 1363 O O . ALA A 1 171 ? -4.653 -30.194 -8.291 1.00 30.86 171 ALA A O 1
ATOM 1364 N N . THR A 1 172 ? -5.502 -28.131 -8.369 1.00 32.81 172 THR A N 1
ATOM 1365 C CA . THR A 1 172 ? -5.618 -27.996 -6.903 1.00 32.81 172 THR A CA 1
ATOM 1366 C C . THR A 1 172 ? -6.917 -28.585 -6.349 1.00 32.81 172 THR A C 1
ATOM 1368 O O . THR A 1 172 ? -6.942 -29.027 -5.205 1.00 32.81 172 THR A O 1
ATOM 1371 N N . SER A 1 173 ? -7.963 -28.696 -7.174 1.00 31.28 173 SER A N 1
ATOM 1372 C CA . SER A 1 173 ? -9.236 -29.326 -6.788 1.00 31.28 173 SER A CA 1
ATOM 1373 C C . SER A 1 173 ? -9.258 -30.844 -7.025 1.00 31.28 173 SER A C 1
ATOM 1375 O O . SER A 1 173 ? -9.992 -31.561 -6.347 1.00 31.28 173 SER A O 1
ATOM 1377 N N . ALA A 1 174 ? -8.453 -31.354 -7.966 1.00 31.83 174 ALA A N 1
ATOM 1378 C CA . ALA A 1 174 ? -8.342 -32.791 -8.231 1.00 31.83 174 ALA A CA 1
ATOM 1379 C C . ALA A 1 174 ? -7.499 -33.520 -7.171 1.00 31.83 174 ALA A C 1
ATOM 1381 O O . ALA A 1 174 ? -7.833 -34.635 -6.776 1.00 31.83 174 ALA A O 1
ATOM 1382 N N . THR A 1 175 ? -6.468 -32.865 -6.628 1.00 34.41 175 THR A N 1
ATOM 1383 C CA . THR A 1 175 ? -5.577 -33.480 -5.626 1.00 34.41 175 THR A CA 1
ATOM 1384 C C . THR A 1 175 ? -6.236 -33.636 -4.242 1.00 34.41 175 THR A C 1
ATOM 1386 O O . THR A 1 175 ? -5.768 -34.424 -3.431 1.00 34.41 175 THR A O 1
ATOM 1389 N N . GLN A 1 176 ? -7.371 -32.971 -3.978 1.00 37.75 176 GLN A N 1
ATOM 1390 C CA . GLN A 1 176 ? -8.176 -33.169 -2.757 1.00 37.75 176 GLN A CA 1
ATOM 1391 C C . GLN A 1 176 ? -9.399 -34.090 -2.940 1.00 37.75 176 GLN A C 1
ATOM 1393 O O . GLN A 1 176 ? -10.116 -34.340 -1.976 1.00 37.75 176 GLN A O 1
ATOM 1398 N N . ARG A 1 177 ? -9.648 -34.625 -4.145 1.00 35.25 177 ARG A N 1
ATOM 1399 C CA . ARG A 1 177 ? -10.739 -35.592 -4.405 1.00 35.25 177 ARG A CA 1
ATOM 1400 C C . ARG A 1 177 ? -10.268 -36.983 -4.838 1.00 35.25 177 ARG A C 1
ATOM 1402 O O . ARG A 1 177 ? -11.106 -37.836 -5.090 1.00 35.25 177 ARG A O 1
ATOM 1409 N N . ALA A 1 178 ? -8.961 -37.229 -4.885 1.00 39.25 178 ALA A N 1
ATOM 1410 C CA . ALA A 1 178 ? -8.382 -38.547 -5.170 1.00 39.25 178 ALA A CA 1
ATOM 1411 C C . ALA A 1 178 ? -7.794 -39.238 -3.918 1.00 39.25 178 ALA A C 1
ATOM 1413 O O . ALA A 1 178 ? -6.937 -40.107 -4.035 1.00 39.25 178 ALA A O 1
ATOM 1414 N N . GLY A 1 179 ? -8.232 -38.830 -2.722 1.00 44.75 179 GLY A N 1
ATOM 1415 C CA . GLY A 1 179 ? -7.773 -39.366 -1.436 1.00 44.75 179 GLY A CA 1
ATOM 1416 C C . GLY A 1 179 ? -8.897 -39.516 -0.409 1.00 44.75 179 GLY A C 1
ATOM 1417 O O . GLY A 1 179 ? -8.676 -39.237 0.767 1.00 44.75 179 GLY A O 1
ATOM 1418 N N . ALA A 1 180 ? -10.092 -39.893 -0.869 1.00 37.00 180 ALA A N 1
ATOM 1419 C CA . ALA A 1 180 ? -11.197 -40.383 -0.049 1.00 37.00 180 ALA A CA 1
ATOM 1420 C C . ALA A 1 180 ? -11.657 -41.731 -0.610 1.00 37.00 180 ALA A C 1
ATOM 1422 O O . ALA A 1 180 ? -11.707 -41.837 -1.859 1.00 37.00 180 ALA A O 1
#

Radius of gyration: 17.44 Å; Cα contacts (8 Å, |Δi|>4): 223; chains: 1; bounding box: 30×58×40 Å

InterPro domains:
  IPR009492 TniQ [PF06527] (7-145)